Protein 2P45 (pdb70)

Sequence (240 aa):
KETAAAKFERQHMDSSTSAASSSNYCNQMMKSRNLTKDRCKPVNTFVHESLADVQAVCSQKNVACKNGQTNCYQSYSTMSITDCRETGSSKYPNCAYKTTQANKHIIVACEGNPYVPVHFDASVQVQVESGGGGGLVQAGGSLRLSCAASGYAYTYIYGWFRQAPGKEREGVAADSGGGGTLYADSVKGRTISRDKGKNTVYLQDSLKPEDTATYYCAAGGYELRDRTYGQWGQGTQVTVSS

Foldseek 3Di:
DDDLQRLCCLQAEDQPDQADDDQCSCLVSCVVSPVQVVHNPFKGKHFHHDQVLQFCQQVAAWQAFPVRHTQKGKHPFWTWMWMWGFDPVAGPPSTHTGIDIDTWIWMFGWDDVVTGGRGTGDTD/DKDDKDWADEEEFFDKTKMKDFIDPDPAEFQKAKWWAAPPGDIFGAWMGLVFDPIDGDPVCPPVDKGDDHPGRMIMDIGGDDQVPFTWMKDFTRADTGPVVRTDDIDPTDTHGYDD

CATH classification: 3.10.130.10

Structure (mmCIF, N/CA/C/O backbone):
data_2P45
#
_entry.id   2P45
#
_cell.length_a   73.447
_cell.length_b   73.070
_cell.length_c   42.539
_cell.angle_alpha   90.00
_cell.angle_beta   90.00
_cell.angle_gamma   90.00
#
_symmetry.space_group_name_H-M   'P 21 21 21'
#
loop_
_entity.id
_entity.type
_entity.pdbx_description
1 polymer 'Ribonuclease pancreatic'
2 polymer 'ANTIBODY CAB-RN05'
3 non-polymer 'SULFATE ION'
4 water water
#
loop_
_atom_site.group_PDB
_atom_site.id
_atom_site.type_symbol
_atom_site.label_atom_id
_atom_site.label_alt_id
_atom_site.label_comp_id
_atom_site.label_asym_id
_atom_site.label_entity_id
_atom_site.label_seq_id
_atom_site.pdbx_PDB_ins_code
_atom_site.Cartn_x
_atom_site.Cartn_y
_atom_site.Cartn_z
_atom_site.occupancy
_atom_site.B_iso_or_equiv
_atom_site.auth_seq_id
_atom_site.auth_comp_id
_atom_site.auth_asym_id
_atom_site.auth_atom_id
_atom_site.pdbx_PDB_model_num
ATOM 1 N N . LYS A 1 1 ? 39.301 -19.410 16.490 1.00 26.67 1 LYS A N 1
ATOM 2 C CA . LYS A 1 1 ? 37.888 -19.039 16.684 1.00 23.52 1 LYS A CA 1
ATOM 3 C C . LYS A 1 1 ? 37.542 -17.973 15.643 1.00 19.89 1 LYS A C 1
ATOM 4 O O . LYS A 1 1 ? 38.420 -17.287 15.142 1.00 19.82 1 LYS A O 1
ATOM 10 N N . GLU A 1 2 ? 36.275 -17.797 15.305 1.00 18.04 2 GLU A N 1
ATOM 11 C CA . GLU A 1 2 ? 35.780 -16.722 14.482 1.00 15.21 2 GLU A CA 1
ATOM 12 C C . GLU A 1 2 ? 36.323 -15.374 14.907 1.00 13.42 2 GLU A C 1
ATOM 13 O O . GLU A 1 2 ? 36.366 -15.066 16.092 1.00 15.51 2 GLU A O 1
ATOM 19 N N . THR A 1 3 ? 36.700 -14.515 13.975 1.00 14.51 3 THR A N 1
ATOM 20 C CA . THR A 1 3 ? 37.090 -13.153 14.362 1.00 13.19 3 THR A CA 1
ATOM 21 C C . THR A 1 3 ? 35.890 -12.349 14.843 1.00 11.54 3 THR A C 1
ATOM 22 O O . THR A 1 3 ? 34.732 -12.653 14.504 1.00 12.35 3 THR A O 1
ATOM 26 N N . ALA A 1 4 ? 36.117 -11.286 15.617 1.00 12.37 4 ALA A N 1
ATOM 27 C CA . ALA A 1 4 ? 35.018 -10.448 16.103 1.00 11.41 4 ALA A CA 1
ATOM 28 C C . ALA A 1 4 ? 34.266 -9.831 14.907 1.00 11.28 4 ALA A C 1
ATOM 29 O O . ALA A 1 4 ? 33.037 -9.758 14.905 1.00 10.74 4 ALA A O 1
ATOM 31 N N . ALA A 1 5 ? 34.985 -9.407 13.873 1.00 11.40 5 ALA A N 1
ATOM 32 C CA . ALA A 1 5 ? 34.345 -8.818 12.706 1.00 10.75 5 ALA A CA 1
ATOM 33 C C . ALA A 1 5 ? 33.463 -9.824 12.012 1.00 9.90 5 ALA A C 1
ATOM 34 O O . ALA A 1 5 ? 32.335 -9.496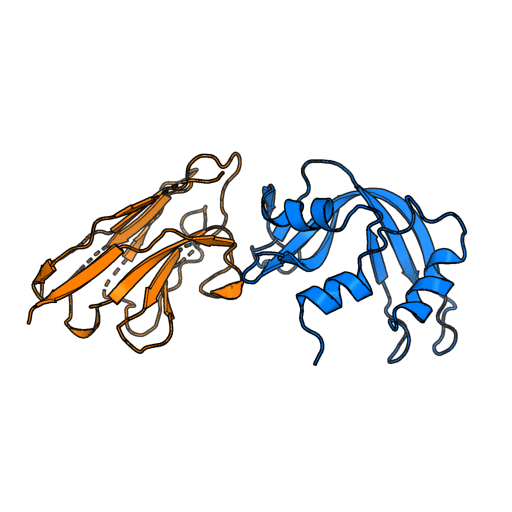 11.600 1.00 10.10 5 ALA A O 1
ATOM 36 N N . ALA A 1 6 ? 33.920 -11.072 11.858 1.00 10.81 6 ALA A N 1
ATOM 37 C CA . ALA A 1 6 ? 33.144 -12.114 11.177 1.00 9.89 6 ALA A CA 1
ATOM 38 C C . ALA A 1 6 ? 31.951 -12.524 12.009 1.00 10.52 6 ALA A C 1
ATOM 39 O O . ALA A 1 6 ? 30.871 -12.780 11.471 1.00 10.32 6 ALA A O 1
ATOM 41 N N . LYS A 1 7 ? 32.078 -12.528 13.331 1.00 10.11 7 LYS A N 1
ATOM 42 C CA . LYS A 1 7 ? 30.976 -12.847 14.206 1.00 9.47 7 LYS A CA 1
ATOM 43 C C . LYS A 1 7 ? 29.896 -11.815 14.084 1.00 9.25 7 LYS A C 1
ATOM 44 O O . LYS A 1 7 ? 28.713 -12.136 14.042 1.00 9.33 7 LYS A O 1
ATOM 50 N N . PHE A 1 8 ? 30.270 -10.530 13.996 1.00 8.74 8 PHE A N 1
ATOM 51 C CA . PHE A 1 8 ? 29.273 -9.472 13.784 1.00 8.64 8 PHE A CA 1
ATOM 52 C C . PHE A 1 8 ? 28.541 -9.680 12.463 1.00 8.26 8 PHE A C 1
ATOM 53 O O . PHE A 1 8 ? 27.302 -9.544 12.402 1.00 8.36 8 PHE A O 1
ATOM 61 N N . GLU A 1 9 ? 29.245 -10.012 11.392 1.00 8.58 9 GLU A N 1
ATOM 62 C CA . GLU A 1 9 ? 28.576 -10.250 10.121 1.00 9.59 9 GLU A CA 1
ATOM 63 C C . GLU A 1 9 ? 27.597 -11.415 10.229 1.00 8.57 9 GLU A C 1
ATOM 64 O O . GLU A 1 9 ? 26.482 -11.342 9.706 1.00 9.39 9 GLU A O 1
ATOM 70 N N . ARG A 1 10 ? 28.000 -12.510 10.880 1.00 8.71 10 ARG A N 1
ATOM 71 C CA . ARG A 1 10 ? 27.124 -13.663 11.015 1.00 9.28 10 ARG A CA 1
ATOM 72 C C . ARG A 1 10 ? 25.895 -13.328 11.843 1.00 8.79 10 ARG A C 1
ATOM 73 O O . ARG A 1 10 ? 24.776 -13.762 11.535 1.00 9.47 10 ARG A O 1
ATOM 81 N N . GLN A 1 11 ? 26.081 -12.623 12.967 1.00 8.61 11 GLN A N 1
ATOM 82 C CA . GLN A 1 11 ? 24.990 -12.404 13.892 1.00 8.53 11 GLN A CA 1
ATOM 83 C C . GLN A 1 11 ? 24.105 -11.239 13.489 1.00 9.19 11 GLN A C 1
ATOM 84 O O . GLN A 1 11 ? 22.950 -11.216 13.900 1.00 10.38 11 GLN A O 1
ATOM 90 N N . HIS A 1 12 ? 24.589 -10.291 12.685 1.00 8.09 12 HIS A N 1
ATOM 91 C CA . HIS A 1 12 ? 23.876 -9.020 12.539 1.00 8.61 12 HIS A CA 1
ATOM 92 C C . HIS A 1 12 ? 23.718 -8.508 11.156 1.00 9.09 12 HIS A C 1
ATOM 93 O O . HIS A 1 12 ? 23.029 -7.488 11.019 1.00 11.02 12 HIS A O 1
ATOM 100 N N . MET A 1 13 ? 24.315 -9.097 10.122 1.00 8.60 13 MET A N 1
ATOM 101 C CA . MET A 1 13 ? 24.179 -8.583 8.764 1.00 9.52 13 MET A CA 1
ATOM 102 C C . MET A 1 13 ? 23.263 -9.475 7.950 1.00 9.13 13 MET A C 1
ATOM 103 O O . MET A 1 13 ? 23.435 -10.708 7.929 1.00 10.65 13 MET A O 1
ATOM 108 N N . ASP A 1 14 ? 22.335 -8.873 7.222 1.00 9.47 14 ASP A N 1
ATOM 109 C CA . ASP A 1 14 ? 21.597 -9.589 6.189 1.00 10.21 14 ASP A CA 1
ATOM 110 C C . ASP A 1 14 ? 21.447 -8.711 4.994 1.00 10.78 14 ASP A C 1
ATOM 111 O O . ASP A 1 14 ? 20.377 -8.138 4.716 1.00 11.98 14 ASP A O 1
ATOM 116 N N . SER A 1 15 ? 22.507 -8.577 4.210 1.00 11.57 15 SER A N 1
ATOM 117 C CA . SER A 1 15 ? 22.528 -7.628 3.102 1.00 13.74 15 SER A CA 1
ATOM 118 C C . SER A 1 15 ? 21.761 -8.180 1.910 1.00 15.63 15 SER A C 1
ATOM 119 O O . SER A 1 15 ? 21.517 -7.446 0.929 1.00 19.94 15 SER A O 1
ATOM 122 N N . SER A 1 16 ? 21.355 -9.453 1.933 1.00 17.47 16 SER A N 1
ATOM 123 C CA . SER A 1 16 ? 20.688 -10.102 0.801 1.00 20.29 16 SER A CA 1
ATOM 124 C C . SER A 1 16 ? 19.287 -9.643 0.597 1.00 16.14 16 SER A C 1
ATOM 125 O O . SER A 1 16 ? 18.695 -9.864 -0.495 1.00 18.47 16 SER A O 1
ATOM 128 N N . THR A 1 17 ? 18.640 -9.075 1.579 1.00 14.30 17 THR A N 1
ATOM 129 C CA . THR A 1 17 ? 17.239 -8.697 1.534 1.00 15.23 17 THR A CA 1
ATOM 130 C C . THR A 1 17 ? 17.145 -7.292 2.021 1.00 12.29 17 THR A C 1
ATOM 131 O O . THR A 1 17 ? 17.956 -6.874 2.838 1.00 14.53 17 THR A O 1
ATOM 135 N N . SER A 1 18 ? 16.167 -6.510 1.567 1.00 13.02 18 SER A N 1
ATOM 136 C CA . SER A 1 18 ? 16.015 -5.133 1.971 1.00 11.94 18 SER A CA 1
ATOM 137 C C . SER A 1 18 ? 15.217 -4.983 3.253 1.00 11.79 18 SER A C 1
ATOM 138 O O . SER A 1 18 ? 15.214 -3.900 3.857 1.00 11.69 18 SER A O 1
ATOM 141 N N . ALA A 1 19 ? 14.539 -6.038 3.706 1.00 11.04 19 ALA A N 1
ATOM 142 C CA . ALA A 1 19 ? 13.642 -6.055 4.853 1.00 11.28 19 ALA A CA 1
ATOM 143 C C . ALA A 1 19 ? 13.244 -7.488 5.112 1.00 11.97 19 ALA A C 1
ATOM 144 O O . ALA A 1 19 ? 13.417 -8.362 4.234 1.00 13.61 19 ALA A O 1
ATOM 146 N N . ALA A 1 20 ? 12.718 -7.791 6.287 1.00 11.58 20 ALA A N 1
ATOM 147 C CA . ALA A 1 20 ? 12.138 -9.091 6.612 1.00 11.75 20 ALA A CA 1
ATOM 148 C C . ALA A 1 20 ? 10.750 -9.119 6.052 1.00 12.46 20 ALA A C 1
ATOM 149 O O . ALA A 1 20 ? 9.928 -8.298 6.401 1.00 15.73 20 ALA A O 1
ATOM 151 N N . SER A 1 21 ? 10.422 -10.059 5.186 1.00 13.14 21 SER A N 1
ATOM 152 C CA . SER A 1 21 ? 9.126 -10.124 4.516 1.00 13.84 21 SER A CA 1
ATOM 153 C C . SER A 1 21 ? 8.177 -11.146 5.052 1.00 14.37 21 SER A C 1
ATOM 154 O O . SER A 1 21 ? 7.077 -11.291 4.537 1.00 20.53 21 SER A O 1
ATOM 157 N N . SER A 1 22 ? 8.523 -11.871 6.089 1.00 15.92 22 SER A N 1
ATOM 158 C CA . SER A 1 22 ? 7.637 -12.829 6.650 1.00 17.60 22 SER A CA 1
ATOM 159 C C . SER A 1 22 ? 7.736 -12.800 8.154 1.00 15.94 22 SER A C 1
ATOM 160 O O . SER A 1 22 ? 8.821 -12.532 8.728 1.00 15.89 22 SER A O 1
ATOM 164 N N . SER A 1 23 ? 6.654 -13.150 8.850 1.00 18.06 23 SER A N 1
ATOM 165 C CA . SER A 1 23 ? 6.676 -13.194 10.291 1.00 18.03 23 SER A CA 1
ATOM 166 C C . SER A 1 23 ? 7.546 -14.311 10.826 1.00 17.28 23 SER A C 1
ATOM 167 O O . SER A 1 23 ? 7.884 -14.282 12.019 1.00 19.05 23 SER A O 1
ATOM 170 N N . ASN A 1 24 ? 7.944 -15.285 9.994 1.00 16.39 24 ASN A N 1
ATOM 171 C CA . ASN A 1 24 ? 8.864 -16.348 10.365 1.00 16.46 24 ASN A CA 1
ATOM 172 C C . ASN A 1 24 ? 10.322 -16.035 10.107 1.00 14.86 24 ASN A C 1
ATOM 173 O O . ASN A 1 24 ? 11.170 -16.910 10.307 1.00 15.74 24 ASN A O 1
ATOM 178 N N . TYR A 1 25 ? 10.650 -14.823 9.623 1.00 13.65 25 TYR A N 1
ATOM 179 C CA . TYR A 1 25 ? 12.016 -14.472 9.277 1.00 13.36 25 TYR A CA 1
ATOM 180 C C . TYR A 1 25 ? 12.933 -14.723 10.476 1.00 11.39 25 TYR A C 1
ATOM 181 O O . TYR A 1 25 ? 13.993 -15.337 10.326 1.00 13.00 25 TYR A O 1
ATOM 190 N N . CYS A 1 26 ? 12.577 -14.233 11.664 1.00 12.41 26 CYS A N 1
ATOM 191 C CA . CYS A 1 26 ? 13.451 -14.409 12.814 1.00 12.20 26 CYS A CA 1
ATOM 192 C C . CYS A 1 26 ? 13.567 -15.884 13.202 1.00 12.46 26 CYS A C 1
ATOM 193 O O . CYS A 1 26 ? 14.663 -16.343 13.510 1.00 12.92 26 CYS A O 1
ATOM 196 N N . ASN A 1 27 ? 12.482 -16.649 13.194 1.00 14.19 27 ASN A N 1
ATOM 197 C CA . ASN A 1 27 ? 12.609 -18.061 13.476 1.00 14.45 27 ASN A CA 1
ATOM 198 C C . ASN A 1 27 ? 13.617 -18.732 12.571 1.00 13.76 27 ASN A C 1
ATOM 199 O O . ASN A 1 27 ? 14.446 -19.545 13.016 1.00 17.15 27 ASN A O 1
ATOM 204 N N . GLN A 1 28 ? 13.584 -18.409 11.272 1.00 13.36 28 GLN A N 1
ATOM 205 C CA . GLN A 1 28 ? 14.465 -18.993 10.285 1.00 14.49 28 GLN A CA 1
ATOM 206 C C . GLN A 1 28 ? 15.876 -18.500 10.468 1.00 13.18 28 GLN A C 1
ATOM 207 O O . GLN A 1 28 ? 16.805 -19.296 10.485 1.00 14.31 28 GLN A O 1
ATOM 213 N N . MET A 1 29 ? 16.081 -17.180 10.586 1.00 12.17 29 MET A N 1
ATOM 214 C CA . MET A 1 29 ? 17.417 -16.618 10.597 1.00 12.14 29 MET A CA 1
ATOM 215 C C . MET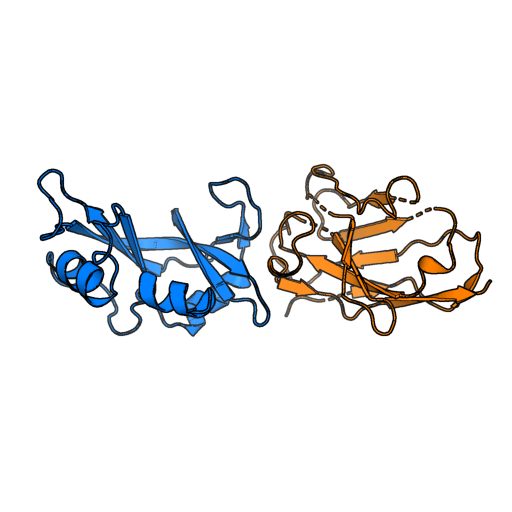 A 1 29 ? 18.123 -16.824 11.910 1.00 11.33 29 MET A C 1
ATOM 216 O O . MET A 1 29 ? 19.346 -16.999 11.934 1.00 11.72 29 MET A O 1
ATOM 221 N N . MET A 1 30 ? 17.403 -16.761 13.049 1.00 11.28 30 MET A N 1
ATOM 222 C CA . MET A 1 30 ? 18.049 -17.022 14.318 1.00 11.76 30 MET A CA 1
ATOM 223 C C . MET A 1 30 ? 18.633 -18.436 14.301 1.00 12.00 30 MET A C 1
ATOM 224 O O . MET A 1 30 ? 19.739 -18.695 14.816 1.00 12.97 30 MET A O 1
ATOM 229 N N . LYS A 1 31 ? 17.905 -19.391 13.715 1.00 12.36 31 LYS A N 1
ATOM 230 C CA . LYS A 1 31 ? 18.380 -20.737 13.588 1.00 14.04 31 LYS A CA 1
ATOM 231 C C . LYS A 1 31 ? 19.487 -20.817 12.548 1.00 11.95 31 LYS A C 1
ATOM 232 O O . LYS A 1 31 ? 20.568 -21.392 12.826 1.00 14.44 31 LYS A O 1
ATOM 238 N N . SER A 1 32 ? 19.304 -20.243 11.357 1.00 13.78 32 SER A N 1
ATOM 239 C CA . SER A 1 32 ? 20.260 -20.476 10.296 1.00 13.23 32 SER A CA 1
ATOM 240 C C . SER A 1 32 ? 21.588 -19.797 10.521 1.00 12.25 32 SER A C 1
ATOM 241 O O . SER A 1 32 ? 22.607 -20.216 9.972 1.00 13.79 32 SER A O 1
ATOM 244 N N . ARG A 1 33 ? 21.627 -18.722 11.305 1.00 11.79 33 ARG A N 1
ATOM 245 C CA . ARG A 1 33 ? 22.868 -18.025 11.621 1.00 11.00 33 ARG A CA 1
ATOM 246 C C . ARG A 1 33 ? 23.505 -18.577 12.873 1.00 11.68 33 ARG A C 1
ATOM 247 O O . ARG A 1 33 ? 24.474 -17.996 13.392 1.00 12.72 33 ARG A O 1
ATOM 255 N N . ASN A 1 34 ? 22.991 -19.702 13.391 1.00 13.08 34 ASN A N 1
ATOM 256 C CA . ASN A 1 34 ? 23.575 -20.446 14.515 1.00 14.93 34 ASN A CA 1
ATOM 257 C C . ASN A 1 34 ? 23.429 -19.716 15.822 1.00 15.92 34 ASN A C 1
ATOM 258 O O . ASN A 1 34 ? 24.230 -19.873 16.764 1.00 17.97 34 ASN A O 1
ATOM 263 N N . LEU A 1 35 ? 22.370 -18.940 15.970 1.00 17.11 35 LEU A N 1
ATOM 264 C CA . LEU A 1 35 ? 22.102 -18.212 17.218 1.00 16.50 35 LEU A CA 1
ATOM 265 C C . LEU A 1 35 ? 21.212 -18.978 18.166 1.00 17.19 35 LEU A C 1
ATOM 266 O O . LEU A 1 35 ? 20.884 -18.481 19.224 1.00 20.24 35 LEU A O 1
ATOM 271 N N . THR A 1 36 ? 20.789 -20.181 17.843 1.00 17.90 36 THR A N 1
ATOM 272 C CA . THR A 1 36 ? 19.942 -20.934 18.744 1.00 19.73 36 THR A CA 1
ATOM 273 C C . THR A 1 36 ? 20.567 -22.313 19.054 1.00 20.54 36 THR A C 1
ATOM 274 O O . THR A 1 36 ? 19.891 -23.185 19.587 1.00 23.08 36 THR A O 1
ATOM 278 N N . LYS A 1 37 ? 21.853 -22.544 18.757 1.00 22.87 37 LYS A N 1
ATOM 279 C CA . LYS A 1 37 ? 22.498 -23.865 18.981 1.00 24.78 37 LYS A CA 1
ATOM 280 C C . LYS A 1 37 ? 22.804 -24.079 20.437 1.00 25.43 37 LYS A C 1
ATOM 281 O O . LYS A 1 37 ? 22.630 -25.198 20.957 1.00 29.28 37 LYS A O 1
ATOM 287 N N . ASP A 1 38 ? 23.266 -23.065 21.168 1.00 23.70 38 ASP A N 1
ATOM 288 C CA . ASP A 1 38 ? 23.674 -23.255 22.560 1.00 23.02 38 ASP A CA 1
ATOM 289 C C . ASP A 1 38 ? 22.560 -22.946 23.539 1.00 22.01 38 ASP A C 1
ATOM 290 O O . ASP A 1 38 ? 22.536 -23.485 24.659 1.00 22.62 38 ASP A O 1
ATOM 295 N N . ARG A 1 39 ? 21.616 -22.090 23.167 1.00 20.74 39 ARG A N 1
ATOM 296 C CA . ARG A 1 39 ? 20.469 -21.697 23.981 1.00 20.86 39 ARG A CA 1
ATOM 297 C C . ARG A 1 39 ? 19.651 -20.806 23.098 1.00 20.21 39 ARG A C 1
ATOM 298 O O . ARG A 1 39 ? 20.123 -20.410 22.033 1.00 17.84 39 ARG A O 1
ATOM 306 N N . CYS A 1 40 ? 18.437 -20.460 23.421 1.00 18.17 40 CYS A N 1
ATOM 307 C CA . CYS A 1 40 ? 17.713 -19.462 22.656 1.00 17.71 40 CYS A CA 1
ATOM 308 C C . CYS A 1 40 ? 18.281 -18.083 22.984 1.00 18.96 40 CYS A C 1
ATOM 309 O O . CYS A 1 40 ? 18.086 -17.556 24.083 1.00 21.19 40 CYS A O 1
ATOM 312 N N . LYS A 1 41 ? 18.999 -17.439 22.048 1.00 17.07 41 LYS A N 1
ATOM 313 C CA . LYS A 1 41 ? 19.446 -16.036 22.227 1.00 17.43 41 LYS A CA 1
ATOM 314 C C . LYS A 1 41 ? 18.186 -15.191 22.374 1.00 19.02 41 LYS A C 1
ATOM 315 O O . LYS A 1 41 ? 17.350 -15.230 21.485 1.00 15.23 41 LYS A O 1
ATOM 321 N N . PRO A 1 42 ? 18.006 -14.400 23.419 1.00 16.30 42 PRO A N 1
ATOM 322 C CA . PRO A 1 42 ? 16.719 -13.749 23.645 1.00 16.11 42 PRO A CA 1
ATOM 323 C C . PRO A 1 42 ? 16.390 -12.629 22.677 1.00 14.39 42 PRO A C 1
ATOM 324 O O . PRO A 1 42 ? 15.211 -12.469 22.320 1.00 17.17 42 PRO A O 1
ATOM 328 N N . VAL A 1 43 ? 17.372 -11.836 22.236 1.00 14.13 43 VAL A N 1
ATOM 329 C CA . VAL A 1 43 ? 17.125 -10.691 21.387 1.00 14.11 43 VAL A CA 1
ATOM 330 C C . VAL A 1 43 ? 18.268 -10.607 20.405 1.00 12.53 43 VAL A C 1
ATOM 331 O O . VAL A 1 43 ? 19.427 -10.885 20.748 1.00 18.52 43 VAL A O 1
ATOM 335 N N . ASN A 1 44 ? 17.987 -10.186 19.159 1.00 10.72 44 ASN A N 1
ATOM 336 C CA . ASN A 1 44 ? 19.032 -10.014 18.170 1.00 11.63 44 ASN A CA 1
ATOM 337 C C . ASN A 1 44 ? 18.511 -9.138 17.077 1.00 12.11 44 ASN A C 1
ATOM 338 O O . ASN A 1 44 ? 17.359 -9.263 16.708 1.00 13.55 44 ASN A O 1
ATOM 343 N N . THR A 1 45 ? 19.341 -8.311 16.496 1.00 9.56 45 THR A N 1
ATOM 344 C CA . THR A 1 45 ? 18.962 -7.455 15.369 1.00 9.05 45 THR A CA 1
ATOM 345 C C . THR A 1 45 ? 19.770 -7.790 14.148 1.00 8.97 45 THR A C 1
ATOM 346 O O . THR A 1 45 ? 20.996 -7.962 14.201 1.00 9.77 45 THR A O 1
ATOM 350 N N . PHE A 1 46 ? 19.097 -7.863 12.986 1.00 8.86 46 PHE A N 1
ATOM 351 C CA . PHE A 1 46 ? 19.739 -7.982 11.674 1.00 9.55 46 PHE A CA 1
ATOM 352 C C . PHE A 1 46 ? 19.595 -6.691 10.923 1.00 9.15 46 PHE A C 1
ATOM 353 O O . PHE A 1 46 ? 18.525 -6.074 10.936 1.00 10.42 46 PHE A O 1
ATOM 361 N N . VAL A 1 47 ? 20.637 -6.285 10.237 1.00 8.80 47 VAL A N 1
ATOM 362 C CA . VAL A 1 47 ? 20.666 -5.062 9.444 1.00 8.59 47 VAL A CA 1
ATOM 363 C C . VAL A 1 47 ? 20.631 -5.397 7.986 1.00 8.89 47 VAL A C 1
ATOM 364 O O . VAL A 1 47 ? 21.476 -6.155 7.457 1.00 9.65 47 VAL A O 1
ATOM 368 N N . HIS A 1 48 ? 19.642 -4.819 7.284 1.00 9.51 48 HIS A N 1
ATOM 369 C CA . HIS A 1 48 ? 19.410 -5.049 5.843 1.00 10.63 48 HIS A CA 1
ATOM 370 C C . HIS A 1 48 ? 19.996 -3.883 5.086 1.00 11.32 48 HIS A C 1
ATOM 371 O O . HIS A 1 48 ? 19.264 -3.020 4.504 1.00 12.44 48 HIS A O 1
ATOM 378 N N . GLU A 1 49 ? 21.306 -3.756 5.108 1.00 11.03 49 GLU A N 1
ATOM 379 C CA . GLU A 1 49 ? 22.032 -2.751 4.327 1.00 11.70 49 GLU A CA 1
ATOM 380 C C . GLU A 1 49 ? 23.278 -3.405 3.815 1.00 11.07 49 GLU A C 1
ATOM 381 O O . GLU A 1 49 ? 23.646 -4.504 4.273 1.00 12.00 49 GLU A O 1
ATOM 387 N N . SER A 1 50 ? 23.954 -2.780 2.862 1.00 12.81 50 SER A N 1
ATOM 388 C CA . SER A 1 50 ? 25.201 -3.334 2.384 1.00 12.15 50 SER A CA 1
ATOM 389 C C . SER A 1 50 ? 26.235 -3.376 3.498 1.00 11.67 50 SER A C 1
ATOM 390 O O . SER A 1 50 ? 26.233 -2.534 4.442 1.00 11.46 50 SER A O 1
ATOM 393 N N . LEU A 1 51 ? 27.174 -4.289 3.406 1.00 11.45 51 LEU A N 1
ATOM 394 C CA . LEU A 1 51 ? 28.260 -4.352 4.360 1.00 12.19 51 LEU A CA 1
ATOM 395 C C . LEU A 1 51 ? 29.032 -3.044 4.379 1.00 11.85 51 LEU A C 1
ATOM 396 O O . LEU A 1 51 ? 29.375 -2.521 5.463 1.00 12.06 51 LEU A O 1
ATOM 401 N N . ALA A 1 52 ? 29.328 -2.478 3.221 1.00 12.71 52 ALA A N 1
ATOM 402 C CA . ALA A 1 52 ? 30.013 -1.192 3.158 1.00 12.75 52 ALA A CA 1
ATOM 403 C C . ALA A 1 52 ? 29.273 -0.115 3.908 1.00 12.41 52 ALA A C 1
ATOM 404 O O . ALA A 1 52 ? 29.892 0.692 4.622 1.00 12.78 52 ALA A O 1
ATOM 406 N N . ASP A 1 53 ? 27.944 -0.022 3.774 1.00 12.27 53 ASP A N 1
ATOM 407 C CA . ASP A 1 53 ? 27.187 1.015 4.440 1.00 11.95 53 ASP A CA 1
ATOM 408 C C . ASP A 1 53 ? 27.249 0.809 5.952 1.00 10.56 53 ASP A C 1
ATOM 409 O O . ASP A 1 53 ? 27.310 1.789 6.708 1.00 11.43 53 ASP A O 1
ATOM 414 N N . VAL A 1 54 ? 27.199 -0.411 6.446 1.00 10.15 54 VAL A N 1
ATOM 415 C CA . VAL A 1 54 ? 27.257 -0.634 7.893 1.00 9.93 54 VAL A CA 1
ATOM 416 C C . VAL A 1 54 ? 28.664 -0.376 8.410 1.00 9.42 54 VAL A C 1
ATOM 417 O O . VAL A 1 54 ? 28.840 0.261 9.459 1.00 10.10 54 VAL A O 1
ATOM 421 N N . GLN A 1 55 ? 29.699 -0.811 7.674 1.00 10.17 55 GLN A N 1
ATOM 422 C CA . GLN A 1 55 ? 31.057 -0.542 8.090 1.00 11.14 55 GLN A CA 1
ATOM 423 C C . GLN A 1 55 ? 31.315 0.939 8.156 1.00 10.62 55 GLN A C 1
ATOM 424 O O . GLN A 1 55 ? 32.079 1.407 9.036 1.00 12.32 55 GLN A O 1
ATOM 430 N N . ALA A 1 56 ? 30.691 1.742 7.288 1.00 11.15 56 ALA A N 1
ATOM 431 C CA . ALA A 1 56 ? 30.868 3.197 7.261 1.00 11.58 56 ALA A CA 1
ATOM 432 C C . ALA A 1 56 ? 30.375 3.841 8.543 1.00 11.02 56 ALA A C 1
ATOM 433 O O . ALA A 1 56 ? 30.821 4.954 8.884 1.00 11.17 56 ALA A O 1
ATOM 435 N N . VAL A 1 57 ? 29.501 3.191 9.299 1.00 9.91 57 VAL A N 1
ATOM 436 C CA . VAL A 1 57 ? 29.011 3.757 10.535 1.00 9.45 57 VAL A CA 1
ATOM 437 C C . VAL A 1 57 ? 30.162 4.012 11.502 1.00 9.33 57 VAL A C 1
ATOM 438 O O . VAL A 1 57 ? 30.094 4.955 12.308 1.00 9.53 57 VAL A O 1
ATOM 442 N N . CYS A 1 58 ? 31.246 3.222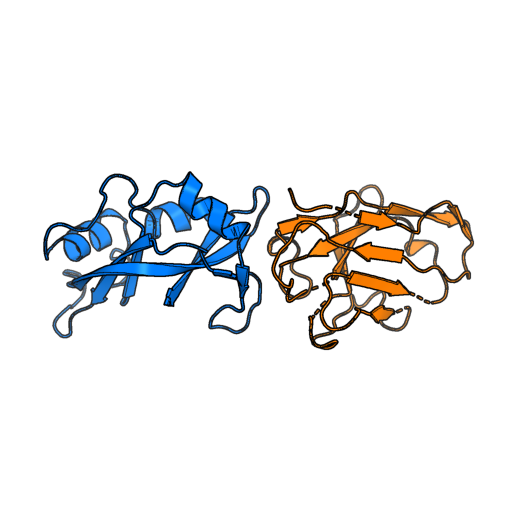 11.447 1.00 9.62 58 CYS A N 1
ATOM 443 C CA . CYS A 1 58 ? 32.383 3.386 12.344 1.00 10.31 58 CYS A CA 1
ATOM 444 C C . CYS A 1 58 ? 33.111 4.697 12.125 1.00 11.19 58 CYS A C 1
ATOM 445 O O . CYS A 1 58 ? 33.962 5.034 12.938 1.00 11.74 58 CYS A O 1
ATOM 448 N N . SER A 1 59 ? 32.780 5.459 11.065 1.00 11.40 59 SER A N 1
ATOM 449 C CA . SER A 1 59 ? 33.291 6.771 10.760 1.00 12.90 59 SER A CA 1
ATOM 450 C C . SER A 1 59 ? 32.245 7.864 10.985 1.00 12.94 59 SER A C 1
ATOM 451 O O . SER A 1 59 ? 32.450 9.048 10.643 1.00 14.71 59 SER A O 1
ATOM 455 N N . GLN A 1 60 ? 31.112 7.551 11.577 1.00 11.01 60 GLN A N 1
ATOM 456 C CA . GLN A 1 60 ? 30.021 8.470 11.811 1.00 11.15 60 GLN A CA 1
ATOM 457 C C . GLN A 1 60 ? 30.030 8.958 13.254 1.00 10.25 60 GLN A C 1
ATOM 458 O O . GLN A 1 60 ? 31.115 9.185 13.786 1.00 11.20 60 GLN A O 1
ATOM 464 N N . LYS A 1 61 ? 28.919 9.196 13.923 1.00 11.32 61 LYS A N 1
ATOM 465 C CA . LYS A 1 61 ? 28.934 9.938 15.178 1.00 9.97 61 LYS A CA 1
ATOM 466 C C . LYS A 1 61 ? 29.340 9.064 16.332 1.00 9.28 61 LYS A C 1
ATOM 467 O O . LYS A 1 61 ? 28.668 8.075 16.634 1.00 9.25 61 LYS A O 1
ATOM 473 N N . ASN A 1 62 ? 30.379 9.431 17.067 1.00 8.86 62 ASN A N 1
ATOM 474 C CA . ASN A 1 62 ? 30.818 8.682 18.249 1.00 8.87 62 ASN A CA 1
ATOM 475 C C . ASN A 1 62 ? 29.863 8.900 19.387 1.00 8.66 62 ASN A C 1
ATOM 476 O O . ASN A 1 62 ? 29.526 10.052 19.730 1.00 10.27 62 ASN A O 1
ATOM 481 N N . VAL A 1 63 ? 29.358 7.819 19.984 1.00 8.26 63 VAL A N 1
ATOM 482 C CA . VAL A 1 63 ? 28.456 7.834 21.117 1.00 8.90 63 VAL A CA 1
ATOM 483 C C . VAL A 1 63 ? 28.887 6.792 22.114 1.00 8.81 63 VAL A C 1
ATOM 484 O O . VAL A 1 63 ? 29.670 5.881 21.797 1.00 8.99 63 VAL A O 1
ATOM 488 N N . ALA A 1 64 ? 28.390 6.869 23.338 1.00 9.22 64 ALA A N 1
ATOM 489 C CA . ALA A 1 64 ? 28.614 5.818 24.292 1.00 9.67 64 ALA A CA 1
ATOM 490 C C . ALA A 1 64 ? 27.803 4.593 23.966 1.00 9.01 64 ALA A C 1
ATOM 491 O O . ALA A 1 64 ? 26.688 4.656 23.424 1.00 10.25 64 ALA A O 1
ATOM 493 N N . CYS A 1 65 ? 28.364 3.434 24.306 1.00 9.90 6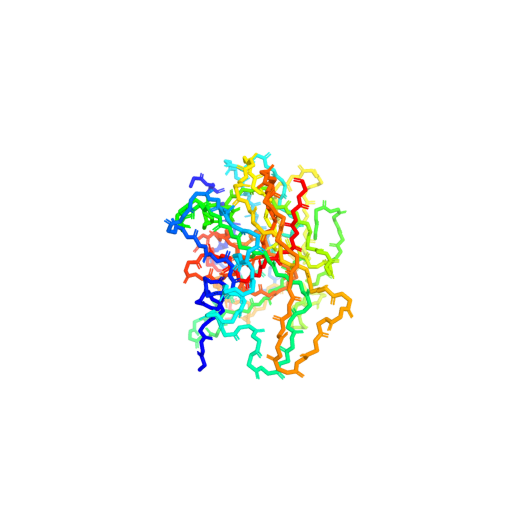5 CYS A N 1
ATOM 494 C CA . CYS A 1 65 ? 27.673 2.180 24.290 1.00 10.51 65 CYS A CA 1
ATOM 495 C C . CYS A 1 65 ? 26.808 2.045 25.533 1.00 9.62 65 CYS A C 1
ATOM 496 O O . CYS A 1 65 ? 27.048 2.723 26.561 1.00 10.58 65 CYS A O 1
ATOM 499 N N . LYS A 1 66 ? 25.822 1.172 25.513 1.00 9.98 66 LYS A N 1
ATOM 500 C CA . LYS A 1 66 ? 24.929 1.011 26.670 1.00 10.91 66 LYS A CA 1
ATOM 501 C C . LYS A 1 66 ? 25.666 0.590 27.887 1.00 10.01 66 LYS A C 1
ATOM 502 O O . LYS A 1 66 ? 25.232 0.935 29.031 1.00 10.99 66 LYS A O 1
ATOM 513 N N . ASN A 1 67 ? 26.774 -0.142 27.779 1.00 10.69 67 ASN A N 1
ATOM 514 C CA . ASN A 1 67 ? 27.547 -0.527 28.947 1.00 11.43 67 ASN A CA 1
ATOM 515 C C . ASN A 1 67 ? 28.491 0.550 29.425 1.00 11.05 67 ASN A C 1
ATOM 516 O O . ASN A 1 67 ? 29.284 0.311 30.355 1.00 13.89 67 ASN A O 1
ATOM 521 N N . GLY A 1 68 ? 28.467 1.741 28.834 1.00 11.18 68 GLY A N 1
ATOM 522 C CA . GLY A 1 68 ? 29.301 2.848 29.271 1.00 12.29 68 GLY A CA 1
ATOM 523 C C . GLY A 1 68 ? 30.646 2.906 28.573 1.00 11.16 68 GLY A C 1
ATOM 524 O O . GLY A 1 68 ? 31.385 3.897 28.764 1.00 13.23 68 GLY A O 1
ATOM 525 N N . GLN A 1 69 ? 31.033 1.926 27.786 1.00 10.94 69 GLN A N 1
ATOM 526 C CA . GLN A 1 69 ? 32.222 2.060 26.952 1.00 10.96 69 GLN A CA 1
ATOM 527 C C . GLN A 1 69 ? 31.952 3.072 25.879 1.00 9.77 69 GLN A C 1
ATOM 528 O O . GLN A 1 69 ? 30.795 3.409 25.644 1.00 14.08 69 GLN A O 1
ATOM 534 N N . THR A 1 70 ? 32.972 3.600 25.202 1.00 8.91 70 THR A N 1
ATOM 535 C CA . THR A 1 70 ? 32.825 4.831 24.412 1.00 9.19 70 THR A CA 1
ATOM 536 C C . THR A 1 70 ? 33.272 4.679 22.981 1.00 8.32 70 THR A C 1
ATOM 537 O O . THR A 1 70 ? 33.464 5.685 22.293 1.00 9.24 70 THR A O 1
ATOM 543 N N . ASN A 1 71 ? 33.381 3.446 22.464 1.00 8.60 71 ASN A N 1
ATOM 544 C CA . ASN A 1 71 ? 33.766 3.194 21.068 1.00 8.56 71 ASN A CA 1
ATOM 545 C C . ASN A 1 71 ? 32.568 2.798 20.236 1.00 8.01 71 ASN A C 1
ATOM 546 O O . ASN A 1 71 ? 32.672 1.936 19.317 1.00 8.87 71 ASN A O 1
ATOM 551 N N . CYS A 1 72 ? 31.399 3.393 20.505 1.00 8.57 72 CYS A N 1
ATOM 552 C CA . CYS A 1 72 ? 30.208 3.173 19.705 1.00 8.35 72 CYS A CA 1
ATOM 553 C C . CYS A 1 72 ? 29.981 4.304 18.734 1.00 7.79 72 CYS A C 1
ATOM 554 O O . CYS A 1 72 ? 30.472 5.440 18.922 1.00 7.92 72 CYS A O 1
ATOM 557 N N . TYR A 1 73 ? 29.244 4.007 17.681 1.00 7.78 73 TYR A N 1
ATOM 558 C CA . TYR A 1 73 ? 29.040 4.915 16.563 1.00 7.79 73 TYR A CA 1
ATOM 559 C C . TYR A 1 73 ? 27.622 4.817 16.117 1.00 8.22 73 TYR A C 1
ATOM 560 O O . TYR A 1 73 ? 27.099 3.674 15.945 1.00 8.59 73 TYR A O 1
ATOM 569 N N . GLN A 1 74 ? 26.952 5.944 15.922 1.00 8.42 74 GLN A N 1
ATOM 570 C CA . GLN A 1 74 ? 25.578 6.024 15.534 1.00 8.58 74 GLN A CA 1
ATOM 571 C C . GLN A 1 74 ? 25.471 6.408 14.080 1.00 9.71 74 GLN A C 1
ATOM 572 O O . GLN A 1 74 ? 26.109 7.388 13.615 1.00 10.77 74 GLN A O 1
ATOM 578 N N . SER A 1 75 ? 24.665 5.694 13.312 1.00 9.63 75 SER A N 1
ATOM 579 C CA . SER A 1 75 ? 24.504 5.979 11.904 1.00 10.71 75 SER A CA 1
ATOM 580 C C . SER A 1 75 ? 23.889 7.320 11.657 1.00 11.10 75 SER A C 1
ATOM 581 O O . SER A 1 75 ? 22.953 7.719 12.340 1.00 11.85 75 SER A O 1
ATOM 584 N N . TYR A 1 76 ? 24.379 8.066 10.657 1.00 11.81 76 TYR A N 1
ATOM 585 C CA . TYR A 1 76 ? 23.767 9.351 10.299 1.00 13.69 76 TYR A CA 1
ATOM 586 C C . TYR A 1 76 ? 22.397 9.131 9.747 0.80 13.07 76 TYR A C 1
ATOM 587 O O . TYR A 1 76 ? 21.491 9.929 10.048 1.00 18.07 76 TYR A O 1
ATOM 603 N N . SER A 1 77 ? 22.171 8.087 8.949 1.00 14.78 77 SER A N 1
ATOM 604 C CA . SER A 1 77 ? 20.908 7.819 8.308 1.00 13.75 77 SER A CA 1
ATOM 605 C C . SER A 1 77 ? 20.214 6.649 8.995 1.00 11.19 77 SER A C 1
ATOM 606 O O . SER A 1 77 ? 20.866 5.760 9.673 1.00 13.33 77 SER A O 1
ATOM 609 N N . THR A 1 78 ? 18.902 6.568 8.893 1.00 14.43 78 THR A N 1
ATOM 610 C CA . THR A 1 78 ? 18.201 5.378 9.319 1.00 12.55 78 THR A CA 1
ATOM 611 C C . THR A 1 78 ? 18.568 4.246 8.399 1.00 11.22 78 THR A C 1
ATOM 612 O O . THR A 1 78 ? 18.936 4.423 7.229 1.00 15.45 78 THR A O 1
ATOM 616 N N . MET A 1 79 ? 18.464 3.024 8.925 1.00 10.38 79 MET A N 1
ATOM 617 C CA . MET A 1 79 ? 18.745 1.806 8.228 1.00 10.77 79 MET A CA 1
ATOM 618 C C . MET A 1 79 ? 17.627 0.807 8.434 1.00 9.93 79 MET A C 1
ATOM 619 O O . MET A 1 79 ? 16.951 0.795 9.485 1.00 10.75 79 MET A O 1
ATOM 624 N N . SER A 1 80 ? 17.415 -0.054 7.467 1.00 10.15 80 SER A N 1
ATOM 625 C CA . SER A 1 80 ? 16.467 -1.132 7.578 1.00 9.98 80 SER A CA 1
ATOM 626 C C . SER A 1 80 ? 16.995 -2.175 8.551 1.00 9.23 80 SER A C 1
ATOM 627 O O . SER A 1 80 ? 18.074 -2.747 8.337 1.00 9.89 80 SER A O 1
ATOM 630 N N . ILE A 1 81 ? 16.209 -2.491 9.580 1.00 9.38 81 ILE A N 1
ATOM 631 C CA . ILE A 1 81 ? 16.597 -3.480 10.589 1.00 9.19 81 ILE A CA 1
ATOM 632 C C . ILE A 1 81 ? 15.446 -4.390 10.900 1.00 9.11 81 ILE A C 1
ATOM 633 O O . ILE A 1 81 ? 14.262 -4.028 10.744 1.00 10.64 81 ILE A O 1
ATOM 638 N N . THR A 1 82 ? 15.764 -5.590 11.357 1.00 9.27 82 THR A N 1
ATOM 639 C CA . THR A 1 82 ? 14.779 -6.495 11.887 1.00 9.75 82 THR A CA 1
ATOM 640 C C . THR A 1 82 ? 15.193 -6.847 13.278 1.00 9.76 82 THR A C 1
ATOM 641 O O . THR A 1 82 ? 16.286 -7.381 13.488 1.00 10.46 82 THR A O 1
ATOM 645 N N . ASP A 1 83 ? 14.333 -6.574 14.236 1.00 9.95 83 ASP A N 1
ATOM 646 C CA . ASP A 1 83 ? 14.520 -6.992 15.612 1.00 11.41 83 ASP A CA 1
ATOM 647 C C . ASP A 1 83 ? 13.851 -8.320 15.836 1.00 11.60 83 ASP A C 1
ATOM 648 O O . ASP A 1 83 ? 12.686 -8.529 15.460 1.00 13.34 83 ASP A O 1
ATOM 653 N N . CYS A 1 84 ? 14.549 -9.249 16.444 1.00 11.95 84 CYS A N 1
ATOM 654 C CA . CYS A 1 84 ? 14.051 -10.568 16.764 1.00 12.02 84 CYS A CA 1
ATOM 655 C C . CYS A 1 84 ? 13.969 -10.642 18.270 1.00 12.72 84 CYS A C 1
ATOM 656 O O . CYS A 1 84 ? 14.986 -10.417 18.996 1.00 15.66 84 CYS A O 1
ATOM 659 N N . ARG A 1 85 ? 12.791 -10.951 18.820 1.00 12.79 85 ARG A N 1
ATOM 660 C CA . ARG A 1 85 ? 12.594 -11.004 20.281 1.00 14.70 85 ARG A CA 1
ATOM 661 C C . ARG A 1 85 ? 11.934 -12.310 20.637 1.00 13.51 85 ARG A C 1
ATOM 662 O O . ARG A 1 85 ? 10.889 -12.656 20.077 1.00 14.43 85 ARG A O 1
ATOM 670 N N . GLU A 1 86 ? 12.544 -13.106 21.487 1.00 15.07 86 GLU A N 1
ATOM 671 C CA . GLU A 1 86 ? 12.036 -14.398 21.802 1.00 16.49 86 GLU A CA 1
ATOM 672 C C . GLU A 1 86 ? 10.650 -14.317 22.386 1.00 16.13 86 GLU A C 1
ATOM 673 O O . GLU A 1 86 ? 10.359 -13.406 23.185 1.00 19.21 86 GLU A O 1
ATOM 679 N N . THR A 1 87 ? 9.739 -15.210 21.987 1.00 17.89 87 THR A N 1
ATOM 680 C CA . THR A 1 87 ? 8.390 -15.184 22.504 1.00 17.64 87 THR A CA 1
ATOM 681 C C . THR A 1 87 ? 8.303 -15.783 23.892 1.00 17.99 87 THR A C 1
ATOM 682 O O . THR A 1 87 ? 9.212 -16.490 24.341 1.00 20.07 87 THR A O 1
ATOM 686 N N . GLY A 1 88 ? 7.206 -15.549 24.604 1.00 19.97 88 GLY A N 1
ATOM 687 C CA . GLY A 1 88 ? 6.981 -16.094 25.942 1.00 21.30 88 GLY A CA 1
ATOM 688 C C . GLY A 1 88 ? 6.913 -17.589 25.952 1.00 20.92 88 GLY A C 1
ATOM 689 O O . GLY A 1 88 ? 7.298 -18.217 26.958 1.00 23.86 88 GLY A O 1
ATOM 690 N N . SER A 1 89 ? 6.434 -18.243 24.896 1.00 20.07 89 SER A N 1
ATOM 691 C CA . SER A 1 89 ? 6.237 -19.682 24.927 1.00 21.19 89 SER A CA 1
ATOM 692 C C . SER A 1 89 ? 7.461 -20.355 24.331 1.00 20.55 89 SER A C 1
ATOM 693 O O . SER A 1 89 ? 7.516 -21.587 24.263 1.00 23.62 89 SER A O 1
ATOM 696 N N . SER A 1 90 ? 8.459 -19.611 23.820 1.00 20.35 90 SER A N 1
ATOM 697 C CA . SER A 1 90 ? 9.627 -20.204 23.257 1.00 19.19 90 SER A CA 1
ATOM 698 C C . SER A 1 90 ? 10.355 -21.086 24.246 1.00 19.86 90 SER A C 1
ATOM 699 O O . SER A 1 90 ? 10.642 -20.688 25.392 1.00 21.90 90 SER A O 1
ATOM 702 N N . LYS A 1 91 ? 10.730 -22.261 23.840 1.00 21.16 91 LYS A N 1
ATOM 703 C CA . LYS A 1 91 ? 11.459 -23.142 24.716 1.00 25.10 91 LYS A CA 1
ATOM 704 C C . LYS A 1 91 ? 12.482 -23.847 23.862 1.00 23.94 91 LYS A C 1
ATOM 705 O O . LYS A 1 91 ? 12.112 -24.520 22.884 1.00 24.74 91 LYS A O 1
ATOM 711 N N . TYR A 1 92 ? 13.783 -23.712 24.131 1.00 21.89 92 TYR A N 1
ATOM 712 C CA . TYR A 1 92 ? 14.816 -24.503 23.467 1.00 21.33 92 TYR A CA 1
ATOM 713 C C . TYR A 1 92 ? 14.399 -25.979 23.514 1.00 25.14 92 TYR A C 1
ATOM 714 O O . TYR A 1 92 ? 13.976 -26.458 24.584 1.00 27.28 92 TYR A O 1
ATOM 723 N N . PRO A 1 93 ? 14.481 -26.697 22.386 1.00 24.42 93 PRO A N 1
ATOM 724 C CA . PRO A 1 93 ? 15.291 -26.335 21.217 1.00 25.26 93 PRO A CA 1
ATOM 725 C C . PRO A 1 93 ? 14.470 -25.652 20.110 1.00 26.05 93 PRO A C 1
ATOM 726 O O . PRO A 1 93 ? 15.028 -25.305 19.051 1.00 27.19 93 PRO A O 1
ATOM 730 N N . ASN A 1 94 ? 13.163 -25.434 20.290 1.00 25.06 94 ASN A N 1
ATOM 731 C CA . ASN A 1 94 ? 12.318 -24.867 19.238 1.00 25.20 94 ASN A CA 1
ATOM 732 C C . ASN A 1 94 ? 12.193 -23.366 19.420 1.00 22.23 94 ASN A C 1
ATOM 733 O O . ASN A 1 94 ? 11.108 -22.854 19.668 1.00 24.17 94 ASN A O 1
ATOM 738 N N . CYS A 1 95 ? 13.294 -22.624 19.302 1.00 19.07 95 CYS A N 1
ATOM 739 C CA . CYS A 1 95 ? 13.340 -21.236 19.692 1.00 16.85 95 CYS A CA 1
ATOM 740 C C . CYS A 1 95 ? 12.435 -20.451 18.808 1.00 16.65 95 CYS A C 1
ATOM 741 O O . CYS A 1 95 ? 12.496 -20.560 17.560 1.00 19.30 95 CYS A O 1
ATOM 744 N N . ALA A 1 96 ? 11.560 -19.671 19.389 1.00 16.00 96 ALA A N 1
ATOM 745 C CA . ALA A 1 96 ? 10.530 -18.959 18.652 1.00 14.96 96 ALA A CA 1
ATOM 746 C C . ALA A 1 96 ? 10.627 -17.483 18.918 1.00 14.08 96 ALA A C 1
ATOM 747 O O . ALA A 1 96 ? 10.901 -17.044 20.041 1.00 15.75 96 ALA A O 1
ATOM 749 N N . TYR A 1 97 ? 10.376 -16.650 17.893 1.00 13.08 97 TYR A N 1
ATOM 750 C CA . TYR A 1 97 ? 10.666 -15.210 17.909 1.00 13.70 97 TYR A CA 1
ATOM 751 C C . TYR A 1 97 ? 9.577 -14.416 17.285 1.00 14.35 97 TYR A C 1
ATOM 752 O O . TYR A 1 97 ? 8.952 -14.866 16.323 1.00 15.69 97 TYR A O 1
ATOM 761 N N . LYS A 1 98 ? 9.358 -13.210 17.775 1.00 14.74 98 LYS A N 1
ATOM 762 C CA . LYS A 1 98 ? 8.570 -12.203 17.122 1.00 14.62 98 LYS A CA 1
ATOM 763 C C . LYS A 1 98 ? 9.515 -11.407 16.229 1.00 14.26 98 LYS A C 1
ATOM 764 O O . LYS A 1 98 ? 10.578 -10.978 16.680 1.00 14.75 98 LYS A O 1
ATOM 770 N N . THR A 1 99 ? 9.126 -11.162 14.991 1.00 13.29 99 THR A N 1
ATOM 771 C CA . THR A 1 99 ? 9.875 -10.397 13.994 1.00 12.96 99 THR A CA 1
ATOM 772 C C . THR A 1 99 ? 9.315 -8.992 13.930 1.00 12.76 99 THR A C 1
ATOM 773 O O . THR A 1 99 ? 8.084 -8.818 13.744 1.00 15.01 99 THR A O 1
ATOM 777 N N . THR A 1 100 ? 10.134 -7.961 14.124 1.00 12.66 100 THR A N 1
ATOM 778 C CA . THR A 1 100 ? 9.706 -6.568 13.940 1.00 12.63 100 THR A CA 1
ATOM 779 C C . THR A 1 100 ? 10.629 -5.869 12.973 1.00 11.71 100 THR A C 1
ATOM 780 O O . THR A 1 100 ? 11.809 -5.649 13.260 1.00 15.00 100 THR A O 1
ATOM 784 N N . GLN A 1 101 ? 10.111 -5.453 11.843 1.00 11.67 101 GLN A N 1
ATOM 785 C CA . GLN A 1 101 ? 10.848 -4.715 10.820 1.00 10.96 101 GLN A CA 1
ATOM 786 C C . GLN A 1 101 ? 10.687 -3.244 11.025 1.00 11.92 101 GLN A C 1
ATOM 787 O O . GLN A 1 101 ? 9.566 -2.760 11.194 1.00 13.22 101 GLN A O 1
ATOM 793 N N . ALA A 1 102 ? 11.768 -2.474 10.961 1.00 11.15 102 ALA A N 1
ATOM 794 C CA . ALA A 1 102 ? 11.726 -1.050 11.174 1.00 11.70 102 ALA A CA 1
ATOM 795 C C . ALA A 1 102 ? 12.863 -0.365 10.463 1.00 10.07 102 ALA A C 1
ATOM 796 O O . ALA A 1 102 ? 13.814 -0.983 9.984 1.00 10.91 102 ALA A O 1
ATOM 798 N N . ASN A 1 103 ? 12.811 0.961 10.419 1.00 11.33 103 ASN A N 1
ATOM 799 C CA . ASN A 1 103 ? 13.801 1.792 9.765 1.00 11.72 103 ASN A CA 1
ATOM 800 C C . ASN A 1 103 ? 14.298 2.763 10.790 1.00 12.30 103 ASN A C 1
ATOM 801 O O . ASN A 1 103 ? 13.601 3.705 11.097 1.00 14.67 103 ASN A O 1
ATOM 806 N N . LYS A 1 104 ? 15.496 2.544 11.386 1.00 11.41 104 LYS A N 1
ATOM 807 C CA . LYS A 1 104 ? 15.974 3.267 12.553 1.00 12.72 104 LYS A CA 1
ATOM 808 C C . LYS A 1 104 ? 17.447 3.537 12.459 1.00 10.71 104 LYS A C 1
ATOM 809 O O . LYS A 1 104 ? 18.164 2.868 11.732 1.00 11.01 104 LYS A O 1
ATOM 815 N N . HIS A 1 105 ? 17.958 4.531 13.190 1.00 11.35 105 HIS A N 1
ATOM 816 C CA . HIS A 1 105 ? 19.387 4.687 13.342 1.00 11.82 105 HIS A CA 1
ATOM 817 C C . HIS A 1 105 ? 19.955 3.534 14.133 1.00 11.15 105 HIS A C 1
ATOM 818 O O . HIS A 1 105 ? 19.326 3.067 15.088 1.00 13.01 105 HIS A O 1
ATOM 825 N N . ILE A 1 106 ? 21.144 3.058 13.772 1.00 9.65 106 ILE A N 1
ATOM 826 C CA . ILE A 1 106 ? 21.798 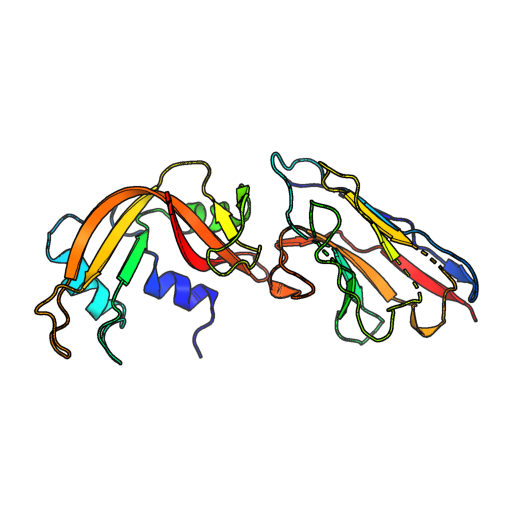1.999 14.497 1.00 9.58 106 ILE A CA 1
ATOM 827 C C . ILE A 1 106 ? 23.002 2.506 15.216 1.00 8.72 106 ILE A C 1
ATOM 828 O O . ILE A 1 106 ? 23.623 3.512 14.837 1.00 9.17 106 ILE A O 1
ATOM 833 N N . ILE A 1 107 ? 23.370 1.798 16.277 1.00 8.27 107 ILE A N 1
ATOM 834 C CA . ILE A 1 107 ? 24.562 2.081 17.062 1.00 7.98 107 ILE A CA 1
ATOM 835 C C . ILE A 1 107 ? 25.361 0.803 17.142 1.00 7.92 107 ILE A C 1
ATOM 836 O O . ILE A 1 107 ? 24.836 -0.257 17.594 1.00 8.54 107 ILE A O 1
ATOM 841 N N . VAL A 1 108 ? 26.610 0.840 16.713 1.00 8.04 108 VAL A N 1
ATOM 842 C CA . VAL A 1 108 ? 27.510 -0.309 16.710 1.00 8.12 108 VAL A CA 1
ATOM 843 C C . VAL A 1 108 ? 28.764 0.027 17.467 1.00 8.17 108 VAL A C 1
ATOM 844 O O . VAL A 1 108 ? 29.218 1.186 17.465 1.00 9.47 108 VAL A O 1
ATOM 848 N N . ALA A 1 109 ? 29.402 -0.953 18.068 1.00 7.87 109 ALA A N 1
ATOM 849 C CA . ALA A 1 109 ? 30.727 -0.819 18.641 1.00 8.62 109 ALA A CA 1
ATOM 850 C C . ALA A 1 109 ? 31.749 -1.205 17.612 1.00 8.08 109 ALA A C 1
ATOM 851 O O . ALA A 1 109 ? 31.563 -2.219 16.910 1.00 9.20 109 ALA A O 1
ATOM 853 N N . CYS A 1 110 ? 32.833 -0.448 17.494 1.00 8.62 110 CYS A N 1
ATOM 854 C CA . CYS A 1 110 ? 33.831 -0.629 16.449 1.00 8.80 110 CYS A CA 1
ATOM 855 C C . CYS A 1 110 ? 35.187 -0.888 17.020 1.00 8.50 110 CYS A C 1
ATOM 856 O O . CYS A 1 110 ? 35.599 -0.305 18.039 1.00 9.53 110 CYS A O 1
ATOM 859 N N . GLU A 1 111 ? 35.951 -1.783 16.362 1.00 8.75 111 GLU A N 1
ATOM 860 C CA . GLU A 1 111 ? 37.304 -2.114 16.752 1.00 9.51 111 GLU A CA 1
ATOM 861 C C . GLU A 1 111 ? 38.115 -2.519 15.570 1.00 9.99 111 GLU A C 1
ATOM 862 O O . GLU A 1 111 ? 37.561 -2.968 14.527 1.00 11.00 111 GLU A O 1
ATOM 868 N N . GLY A 1 112 ? 39.433 -2.417 15.677 1.00 11.25 112 GLY A N 1
ATOM 869 C CA . GLY A 1 112 ? 40.367 -3.106 14.821 1.00 12.24 112 GLY A CA 1
ATOM 870 C C . GLY A 1 112 ? 40.938 -2.269 13.743 1.00 12.34 112 GLY A C 1
ATOM 871 O O . GLY A 1 112 ? 40.716 -1.066 13.616 1.00 13.66 112 GLY A O 1
ATOM 872 N N . ASN A 1 113 ? 41.760 -2.912 12.888 1.00 13.18 113 ASN A N 1
ATOM 873 C CA . ASN A 1 113 ? 42.337 -2.306 11.712 1.00 17.47 113 ASN A CA 1
ATOM 874 C C . ASN A 1 113 ? 42.123 -3.319 10.587 1.00 16.91 113 ASN A C 1
ATOM 875 O O . ASN A 1 113 ? 42.853 -4.310 10.544 1.00 16.80 113 ASN A O 1
ATOM 880 N N . PRO A 1 114 ? 41.184 -3.142 9.687 1.00 14.41 114 PRO A N 1
ATOM 881 C CA . PRO A 1 114 ? 40.369 -1.959 9.532 1.00 14.34 114 PRO A CA 1
ATOM 882 C C . PRO A 1 114 ? 39.366 -1.836 10.660 1.00 12.13 114 PRO A C 1
ATOM 883 O O . PRO A 1 114 ? 39.006 -2.799 11.333 1.00 12.37 114 PRO A O 1
ATOM 887 N N . TYR A 1 115 ? 38.914 -0.601 10.900 1.00 11.38 115 TYR A N 1
ATOM 888 C CA . TYR A 1 115 ? 38.031 -0.280 12.032 1.00 9.46 115 TYR A CA 1
ATOM 889 C C . TYR A 1 115 ? 36.611 -0.598 11.629 1.00 10.33 115 TYR A C 1
ATOM 890 O O . TYR A 1 115 ? 36.029 0.104 10.812 1.00 12.06 115 TYR A O 1
ATOM 899 N N . VAL A 1 116 ? 36.054 -1.673 12.162 1.00 9.99 116 VAL A N 1
ATOM 900 C CA . VAL A 1 116 ? 34.794 -2.219 11.681 1.00 10.15 116 VAL A CA 1
ATOM 901 C C . VAL A 1 116 ? 33.896 -2.591 12.845 1.00 9.59 116 VAL A C 1
ATOM 902 O O . VAL A 1 116 ? 34.347 -2.673 13.988 1.00 9.02 116 VAL A O 1
ATOM 906 N N . PRO A 1 117 ? 32.608 -2.813 12.584 1.00 9.44 117 PRO A N 1
ATOM 907 C CA . PRO A 1 117 ? 31.704 -3.171 13.672 1.00 9.01 117 PRO A CA 1
ATOM 908 C C . PRO A 1 117 ? 32.010 -4.528 14.249 1.00 9.12 117 PRO A C 1
ATOM 909 O O . PRO A 1 117 ? 32.254 -5.511 13.521 1.00 10.08 117 PRO A O 1
ATOM 913 N N . VAL A 1 118 ? 31.977 -4.606 15.572 1.00 8.65 118 VAL A N 1
ATOM 914 C CA . VAL A 1 118 ? 32.153 -5.841 16.305 1.00 9.06 118 VAL A CA 1
ATOM 915 C C . VAL A 1 118 ? 31.011 -6.142 17.242 1.00 8.98 118 VAL A C 1
ATOM 916 O O . VAL A 1 118 ? 30.892 -7.257 17.723 1.00 10.43 118 VAL A O 1
ATOM 920 N N . HIS A 1 119 ? 30.144 -5.174 17.569 1.00 8.73 119 HIS A N 1
ATOM 921 C CA . HIS A 1 119 ? 28.957 -5.475 18.354 1.00 9.03 119 HIS A CA 1
ATOM 922 C C . HIS A 1 119 ? 27.831 -4.610 17.878 1.00 8.55 119 HIS A C 1
ATOM 923 O O . HIS A 1 119 ? 28.059 -3.477 17.401 1.00 9.39 119 HIS A O 1
ATOM 930 N N . PHE A 1 120 ? 26.601 -5.126 17.945 1.00 8.84 120 PHE A N 1
ATOM 931 C CA . PHE A 1 120 ? 25.403 -4.341 17.675 1.00 8.50 120 PHE A CA 1
ATOM 932 C C . PHE A 1 120 ? 24.914 -3.837 19.003 1.00 8.66 120 PHE A C 1
ATOM 933 O O . PHE A 1 120 ? 24.552 -4.655 19.874 1.00 10.82 120 PHE A O 1
ATOM 941 N N . ASP A 1 121 ? 24.902 -2.539 19.216 1.00 8.71 121 ASP A N 1
ATOM 942 C CA . ASP A 1 121 ? 24.584 -1.996 20.525 1.00 9.57 121 ASP A CA 1
ATOM 943 C C . ASP A 1 121 ? 23.128 -1.640 20.705 1.00 9.98 121 ASP A C 1
ATOM 944 O O . ASP A 1 121 ? 22.543 -1.984 21.761 1.00 12.14 121 ASP A O 1
ATOM 949 N N . ALA A 1 122 ? 22.512 -0.945 19.753 1.00 9.33 122 ALA A N 1
ATOM 950 C CA . ALA A 1 122 ? 21.170 -0.395 19.975 1.00 10.64 122 ALA A CA 1
ATOM 951 C C . ALA A 1 122 ? 20.653 0.147 18.692 1.00 9.90 122 ALA A C 1
ATOM 952 O O . ALA A 1 122 ? 21.405 0.312 17.722 1.00 9.92 122 ALA A O 1
ATOM 954 N N . SER A 1 123 ? 19.364 0.453 18.649 1.00 11.49 123 SER A N 1
ATOM 955 C CA . SER A 1 123 ? 18.802 1.291 17.615 1.00 12.31 123 SER A CA 1
ATOM 956 C C . SER A 1 123 ? 17.991 2.395 18.234 1.00 14.11 123 SER A C 1
ATOM 957 O O . SER A 1 123 ? 17.474 2.244 19.371 1.00 16.20 123 SER A O 1
ATOM 960 N N . VAL A 1 124 ? 17.817 3.512 17.547 1.00 14.10 124 VAL A N 1
ATOM 961 C CA . VAL A 1 124 ? 17.018 4.640 18.068 1.00 17.68 124 VAL A CA 1
ATOM 962 C C . VAL A 1 124 ? 16.264 5.327 16.939 1.00 21.93 124 VAL A C 1
ATOM 963 O O . VAL A 1 124 ? 16.657 5.237 15.774 1.00 22.23 124 VAL A O 1
ATOM 968 N N . GLN B 2 3 ? 39.356 10.858 5.515 1.00 31.25 1 GLN B N 1
ATOM 969 C CA . GLN B 2 3 ? 38.858 12.259 5.480 1.00 28.51 1 GLN B CA 1
ATOM 970 C C . GLN B 2 3 ? 39.227 13.023 6.755 0.25 24.19 1 GLN B C 1
ATOM 971 O O . GLN B 2 3 ? 39.583 14.192 6.695 1.00 28.91 1 GLN B O 1
ATOM 977 N N . VAL B 2 4 ? 39.159 12.427 7.938 1.00 18.14 2 VAL B N 1
ATOM 978 C CA . VAL B 2 4 ? 39.617 13.101 9.159 1.00 14.08 2 VAL B CA 1
ATOM 979 C C . VAL B 2 4 ? 41.108 13.339 9.117 1.00 13.3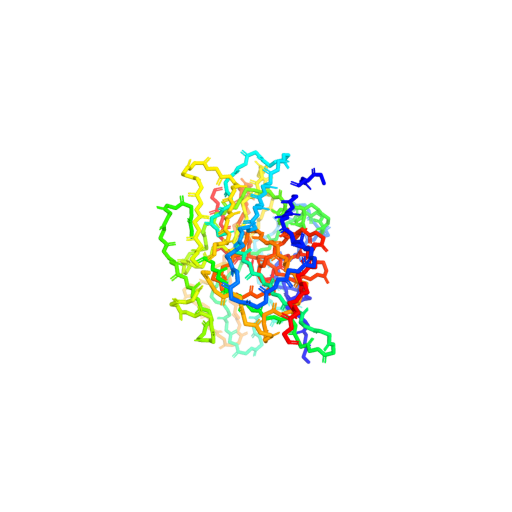1 2 VAL B C 1
ATOM 980 O O . VAL B 2 4 ? 41.898 12.435 8.790 1.00 16.32 2 VAL B O 1
ATOM 984 N N . GLN B 2 5 ? 41.551 14.536 9.464 1.00 11.84 3 GLN B N 1
ATOM 985 C CA . GLN B 2 5 ? 42.952 14.891 9.549 1.00 11.91 3 GLN B CA 1
ATOM 986 C C . GLN B 2 5 ? 43.387 14.765 10.982 1.00 11.76 3 GLN B C 1
ATOM 987 O O . GLN B 2 5 ? 42.881 15.480 11.855 1.00 15.52 3 GLN B O 1
ATOM 1001 N N . VAL B 2 7 ? 46.553 15.244 13.325 1.00 12.39 5 VAL B N 1
ATOM 1002 C CA . VAL B 2 7 ? 47.901 15.809 13.307 1.00 13.79 5 VAL B CA 1
ATOM 1003 C C . VAL B 2 7 ? 48.458 15.760 14.708 1.00 14.61 5 VAL B C 1
ATOM 1004 O O . VAL B 2 7 ? 47.735 15.944 15.679 1.00 14.27 5 VAL B O 1
ATOM 1008 N N . GLU B 2 8 ? 49.725 15.417 14.895 1.00 17.65 6 GLU B N 1
ATOM 1009 C CA . GLU B 2 8 ? 50.360 15.361 16.218 1.00 17.65 6 GLU B CA 1
ATOM 1010 C C . GLU B 2 8 ? 51.761 15.706 16.014 1.00 18.62 6 GLU B C 1
ATOM 1011 O O . GLU B 2 8 ? 52.392 15.326 15.001 1.00 21.03 6 GLU B O 1
ATOM 1017 N N . SER B 2 9 ? 52.328 16.428 16.940 1.00 18.20 7 SER B N 1
ATOM 1018 C CA . SER B 2 9 ? 53.622 17.020 16.740 1.00 19.42 7 SER B CA 1
ATOM 1019 C C . SER B 2 9 ? 54.254 17.361 18.025 1.00 20.41 7 SER B C 1
ATOM 1020 O O . SER B 2 9 ? 53.606 17.409 19.102 1.00 19.02 7 SER B O 1
ATOM 1023 N N . GLY B 2 10 ? 55.544 17.682 17.974 1.00 21.41 8 GLY B N 1
ATOM 1024 C CA . GLY B 2 10 ? 56.271 18.186 19.109 1.00 22.54 8 GLY B CA 1
ATOM 1025 C C . GLY B 2 10 ? 57.470 17.330 19.432 1.00 21.74 8 GLY B C 1
ATOM 1026 O O . GLY B 2 10 ? 58.241 17.684 20.349 1.00 23.92 8 GLY B O 1
ATOM 1027 N N A GLY B 2 11 ? 57.703 16.239 18.720 0.75 22.95 9 GLY B N 1
ATOM 1028 N N B GLY B 2 11 ? 57.741 16.214 18.743 0.25 22.99 9 GLY B N 1
ATOM 1029 C CA A GLY B 2 11 ? 58.815 15.364 19.003 0.75 20.10 9 GLY B CA 1
ATOM 1030 C CA B GLY B 2 11 ? 58.760 15.210 19.186 0.25 22.24 9 GLY B CA 1
ATOM 1031 C C A GLY B 2 11 ? 60.116 15.824 18.389 0.75 17.85 9 GLY B C 1
ATOM 1032 C C B GLY B 2 11 ? 60.252 15.552 19.108 0.25 22.31 9 GLY B C 1
ATOM 1033 O O A GLY B 2 11 ? 60.223 16.950 17.842 0.75 21.14 9 GLY B O 1
ATOM 1034 O O B GLY B 2 11 ? 60.772 16.266 19.961 0.25 22.93 9 GLY B O 1
ATOM 1035 N N A GLY B 2 12 ? 61.143 15.006 18.450 0.75 17.91 10 GLY B N 1
ATOM 1036 N N B GLY B 2 12 ? 61.005 15.017 18.146 0.25 20.40 10 GLY B N 1
ATOM 1037 C CA A GLY B 2 12 ? 62.436 15.329 17.892 0.75 19.85 10 GLY B CA 1
ATOM 1038 C CA B GLY B 2 12 ? 62.408 15.404 17.924 0.25 19.46 10 GLY B CA 1
ATOM 1039 C C . GLY B 2 12 ? 63.509 14.799 18.800 1.00 17.14 10 GLY B C 1
ATOM 1040 O O . GLY B 2 12 ? 63.251 13.919 19.676 1.00 16.58 10 GLY B O 1
ATOM 1041 N N . LEU B 2 13 ? 64.751 15.245 18.614 1.00 16.50 11 LEU B N 1
ATOM 1042 C CA . LEU B 2 13 ? 65.883 14.840 19.421 1.00 16.56 11 LEU B CA 1
ATOM 1043 C C . LEU B 2 13 ? 65.893 15.712 20.633 1.00 16.36 11 LEU B C 1
ATOM 1044 O O . LEU B 2 13 ? 65.957 16.966 20.515 1.00 20.44 11 LEU B O 1
ATOM 1049 N N . VAL B 2 14 ? 65.819 15.139 21.827 1.00 14.73 12 VAL B N 1
ATOM 1050 C CA . VAL B 2 14 ? 65.700 15.922 23.054 1.00 14.40 12 VAL B CA 1
ATOM 1051 C C . VAL B 2 14 ? 66.671 15.356 24.074 1.00 14.57 12 VAL B C 1
ATOM 1052 O O . VAL B 2 14 ? 67.338 14.340 23.832 1.00 18.82 12 VAL B O 1
ATOM 1056 N N . GLN B 2 15 ? 66.833 16.011 25.221 1.00 15.80 13 GLN B N 1
ATOM 1057 C CA . GLN B 2 15 ? 67.794 15.670 26.239 1.00 14.57 13 GLN B CA 1
ATOM 1058 C C . GLN B 2 15 ? 67.108 15.092 27.457 1.00 15.30 13 GLN B C 1
ATOM 1059 O O . GLN B 2 15 ? 66.035 15.587 27.876 1.00 17.38 13 GLN B O 1
ATOM 1065 N N . ALA B 2 16 ? 67.695 14.101 28.117 1.00 16.25 14 ALA B N 1
ATOM 1066 C CA . ALA B 2 16 ? 67.178 13.627 29.383 1.00 17.63 14 ALA B CA 1
ATOM 1067 C C . ALA B 2 16 ? 67.039 14.772 30.372 1.00 15.93 14 ALA B C 1
ATOM 1068 O O . ALA B 2 16 ? 67.909 15.669 30.446 1.00 16.68 14 ALA B O 1
ATOM 1070 N N . GLY B 2 17 ? 65.960 14.795 31.145 1.00 15.94 15 GLY B N 1
ATOM 1071 C CA . GLY B 2 17 ? 65.735 15.814 32.138 1.00 15.34 15 GLY B CA 1
ATOM 1072 C C . GLY B 2 17 ? 64.925 16.963 31.605 1.00 13.73 15 GLY B C 1
ATOM 1073 O O . GLY B 2 17 ? 64.452 17.776 32.379 1.00 17.21 15 GLY B O 1
ATOM 1074 N N . GLY B 2 18 ? 64.748 17.109 30.298 1.00 14.43 16 GLY B N 1
ATOM 1075 C CA . GLY B 2 18 ? 63.988 18.233 29.766 1.00 14.90 16 GLY B CA 1
ATOM 1076 C C . GLY B 2 18 ? 62.489 17.997 29.842 1.00 13.34 16 GLY B C 1
ATOM 1077 O O . GLY B 2 18 ? 62.039 16.921 30.089 1.00 13.99 16 GLY B O 1
ATOM 1078 N N . SER B 2 19 ? 61.695 19.037 29.683 1.00 14.87 17 SER B N 1
ATOM 1079 C CA . SER B 2 19 ? 60.270 18.946 29.546 1.00 15.28 17 SER B CA 1
ATOM 1080 C C . SER B 2 19 ? 59.911 18.975 28.090 1.00 15.05 17 SER B C 1
ATOM 1081 O O . SER B 2 19 ? 60.622 19.564 27.265 1.00 15.53 17 SER B O 1
ATOM 1085 N N . LEU B 2 20 ? 58.804 18.355 27.703 1.00 15.49 18 LEU B N 1
ATOM 1086 C CA . LEU B 2 20 ? 58.390 18.298 26.330 1.00 15.50 18 LEU B CA 1
ATOM 1087 C C . LEU B 2 20 ? 56.888 18.255 26.253 1.00 13.82 18 LEU B C 1
ATOM 1088 O O . LEU B 2 20 ? 56.260 17.569 27.042 1.00 16.44 18 LEU B O 1
ATOM 1093 N N . ARG B 2 21 ? 56.283 18.961 25.298 1.00 14.11 19 ARG B N 1
ATOM 1094 C CA . ARG B 2 21 ? 54.840 18.923 25.116 1.00 13.97 19 ARG B CA 1
ATOM 1095 C C . ARG B 2 21 ? 54.498 18.400 23.733 1.00 14.27 19 ARG B C 1
ATOM 1096 O O . ARG B 2 21 ? 54.984 18.908 22.705 1.00 16.64 19 ARG B O 1
ATOM 1104 N N . LEU B 2 22 ? 53.670 17.359 23.641 1.00 13.74 20 LEU B N 1
ATOM 1105 C CA . LEU B 2 22 ? 53.163 16.877 22.366 1.00 13.33 20 LEU B CA 1
ATOM 1106 C C . LEU B 2 22 ? 51.756 17.353 22.202 1.00 13.75 20 LEU B C 1
ATOM 1107 O O . LEU B 2 22 ? 51.002 17.408 23.179 1.00 13.99 20 LEU B O 1
ATOM 1112 N N . SER B 2 23 ? 51.382 17.754 20.986 1.00 13.38 21 SER B N 1
ATOM 1113 C CA . SER B 2 23 ? 50.046 18.316 20.693 1.00 12.65 21 SER B CA 1
ATOM 1114 C C . SER B 2 23 ? 49.393 17.514 19.612 1.00 12.42 21 SER B C 1
ATOM 1115 O O . SER B 2 23 ? 50.071 17.052 18.681 1.00 16.09 21 SER B O 1
ATOM 1118 N N . CYS B 2 24 ? 48.085 17.330 19.679 1.0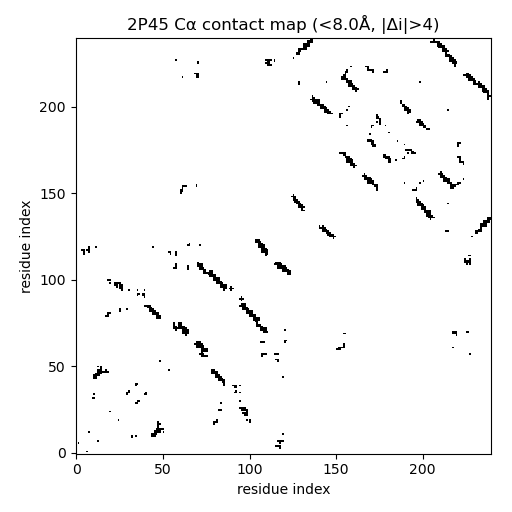0 11.80 22 CYS B N 1
ATOM 1119 C CA . CYS B 2 24 ? 47.337 16.587 18.675 1.00 11.61 22 CYS B CA 1
ATOM 1120 C C . CYS B 2 24 ? 46.034 17.288 18.406 1.00 11.47 22 CYS B C 1
ATOM 1121 O O . CYS B 2 24 ? 45.392 17.844 19.314 1.00 12.66 22 CYS B O 1
ATOM 1124 N N . ALA B 2 25 ? 45.584 17.248 17.178 1.00 12.02 23 ALA B N 1
ATOM 1125 C CA . ALA B 2 25 ? 44.260 17.764 16.834 1.00 12.56 23 ALA B CA 1
ATOM 1126 C C . ALA B 2 25 ? 43.664 16.959 15.740 1.00 12.36 23 ALA B C 1
ATOM 1127 O O . ALA B 2 25 ? 44.376 16.547 14.794 1.00 13.82 23 ALA B O 1
ATOM 1129 N N . ALA B 2 26 ? 42.363 16.728 15.804 1.00 12.59 24 ALA B N 1
ATOM 1130 C CA . ALA B 2 26 ? 41.599 16.214 14.708 1.00 13.07 24 ALA B CA 1
ATOM 1131 C C . ALA B 2 26 ? 40.884 17.351 14.015 1.00 14.05 24 ALA B C 1
ATOM 1132 O O . ALA B 2 26 ? 40.330 18.246 14.676 1.00 15.51 24 ALA B O 1
ATOM 1134 N N . SER B 2 27 ? 40.792 17.352 12.711 1.00 13.05 25 SER B N 1
ATOM 1135 C CA . SER B 2 27 ? 39.903 18.224 11.957 1.00 13.18 25 SER B CA 1
ATOM 1136 C C . SER B 2 27 ? 39.210 17.394 10.895 1.00 12.09 25 SER B C 1
ATOM 1137 O O . SER B 2 27 ? 39.600 16.259 10.606 1.00 13.64 25 SER B O 1
ATOM 1140 N N . GLY B 2 28 ? 38.130 17.883 10.290 1.00 13.66 26 GLY B N 1
ATOM 1141 C CA . GLY B 2 28 ? 37.391 17.089 9.303 1.00 14.11 26 GLY B CA 1
ATOM 1142 C C . GLY B 2 28 ? 36.442 16.137 9.951 1.00 13.68 26 GLY B C 1
ATOM 1143 O O . GLY B 2 28 ? 35.960 15.214 9.257 1.00 16.49 26 GLY B O 1
ATOM 1144 N N . TYR B 2 29 ? 36.153 16.299 11.270 1.00 13.25 27 TYR B N 1
ATOM 1145 C CA . TYR B 2 29 ? 35.161 15.474 12.018 1.00 12.15 27 TYR B CA 1
ATOM 1146 C C . TYR B 2 29 ? 34.106 16.377 12.579 1.00 13.15 27 TYR B C 1
ATOM 1147 O O . TYR B 2 29 ? 34.415 17.315 13.318 1.00 15.15 27 TYR B O 1
ATOM 1156 N N . ALA B 2 30 ? 32.836 16.082 12.309 1.00 12.62 28 ALA B N 1
ATOM 1157 C CA . ALA B 2 30 ? 31.729 16.964 12.631 1.00 14.59 28 ALA B CA 1
ATOM 1158 C C . ALA B 2 30 ? 31.148 16.685 13.973 1.00 11.82 28 ALA B C 1
ATOM 1159 O O . ALA B 2 30 ? 30.108 17.262 14.313 1.00 13.46 28 ALA B O 1
ATOM 1161 N N . TYR B 2 31 ? 31.757 15.798 14.785 1.00 12.01 29 TYR B N 1
ATOM 1162 C CA . TYR B 2 31 ? 31.275 15.458 16.111 1.00 12.11 29 TYR B CA 1
ATOM 1163 C C . TYR B 2 31 ? 32.433 15.496 17.075 1.00 12.38 29 TYR B C 1
ATOM 1164 O O . TYR B 2 31 ? 33.520 16.010 16.763 1.00 14.66 29 TYR B O 1
ATOM 1173 N N . THR B 2 32 ? 32.239 14.987 18.278 1.00 13.26 30 THR B N 1
ATOM 1174 C CA . THR B 2 32 ? 33.267 15.031 19.312 1.00 14.52 30 THR B CA 1
ATOM 1175 C C . THR B 2 32 ? 33.737 13.655 19.649 1.00 12.45 30 THR B C 1
ATOM 1176 O O . THR B 2 32 ? 32.931 12.748 19.934 1.00 14.51 30 THR B O 1
ATOM 1180 N N . TYR B 2 33 ? 35.028 13.414 19.629 1.00 10.52 31 TYR B N 1
ATOM 1181 C CA . TYR B 2 33 ? 35.544 12.131 20.067 1.00 9.77 31 TYR B CA 1
ATOM 1182 C C . TYR B 2 33 ? 35.501 12.063 21.580 1.00 9.91 31 TYR B C 1
ATOM 1183 O O . TYR B 2 33 ? 36.115 12.895 22.286 1.00 11.30 31 TYR B O 1
ATOM 1192 N N . ILE B 2 34 ? 34.796 11.105 22.134 1.00 8.81 32 ILE B N 1
ATOM 1193 C CA . ILE B 2 34 ? 34.606 10.994 23.557 1.00 9.47 32 ILE B CA 1
ATOM 1194 C C . ILE B 2 34 ? 35.928 10.787 24.229 1.00 9.36 32 ILE B C 1
ATOM 1195 O O . ILE B 2 34 ? 36.261 11.527 25.197 1.00 9.84 32 ILE B O 1
ATOM 1200 N N . TYR B 2 35 ? 36.717 9.819 23.785 1.00 9.16 33 TYR B N 1
ATOM 1201 C CA . TYR B 2 35 ? 38.063 9.593 24.278 1.00 8.99 33 TYR B CA 1
ATOM 1202 C C . TYR B 2 35 ? 39.094 9.944 23.238 1.00 9.14 33 TYR B C 1
ATOM 1203 O O . TYR B 2 35 ? 38.944 9.640 22.024 1.00 9.29 33 TYR B O 1
ATOM 1220 N N . GLY B 2 37 ? 43.646 9.867 23.241 1.00 10.23 35 GLY B N 1
ATOM 1221 C CA . GLY B 2 37 ? 44.756 9.460 24.053 1.00 11.77 35 GLY B CA 1
ATOM 1222 C C . GLY B 2 37 ? 46.018 9.349 23.276 1.00 9.95 35 GLY B C 1
ATOM 1223 O O . GLY B 2 37 ? 46.103 9.659 22.085 1.00 11.67 35 GLY B O 1
ATOM 1224 N N . TRP B 2 38 ? 47.054 8.955 23.992 1.00 10.14 36 TRP B N 1
ATOM 1225 C CA . TRP B 2 38 ? 48.395 8.799 23.511 1.00 10.51 36 TRP B CA 1
ATOM 1226 C C . TRP B 2 38 ? 48.860 7.393 23.722 1.00 10.50 36 TRP B C 1
ATOM 1227 O O . TRP B 2 38 ? 48.668 6.817 24.803 1.00 11.09 36 TRP B O 1
ATOM 1238 N N . PHE B 2 39 ? 49.491 6.807 22.709 1.00 11.21 37 PHE B N 1
ATOM 1239 C CA . PHE B 2 39 ? 50.113 5.491 22.754 1.00 11.48 37 PHE B CA 1
ATOM 1240 C C . PHE B 2 39 ? 51.552 5.676 22.298 1.00 12.04 37 PHE B C 1
ATOM 1241 O O . PHE B 2 39 ? 51.905 6.712 21.678 1.00 14.07 37 PHE B O 1
ATOM 1249 N N . ARG B 2 40 ? 52.432 4.724 22.586 1.00 11.95 38 ARG B N 1
ATOM 1250 C CA . ARG B 2 40 ? 53.791 4.846 22.087 1.00 13.01 38 ARG B CA 1
ATOM 1251 C C . ARG B 2 40 ? 54.359 3.506 21.770 1.00 12.76 38 ARG B C 1
ATOM 1252 O O . ARG B 2 40 ? 53.932 2.475 22.304 1.00 13.23 38 ARG B O 1
ATOM 1260 N N . GLN B 2 41 ? 55.348 3.466 20.920 1.00 13.13 39 GLN B N 1
ATOM 1261 C CA . GLN B 2 41 ? 56.013 2.233 20.592 1.00 12.37 39 GLN B CA 1
ATOM 1262 C C . GLN B 2 41 ? 57.481 2.471 20.505 1.00 13.72 39 GLN B C 1
ATOM 1263 O O . GLN B 2 41 ? 57.950 3.265 19.672 1.00 15.10 39 GLN B O 1
ATOM 1269 N N . ALA B 2 42 ? 58.251 1.844 21.374 1.00 15.69 40 ALA B N 1
ATOM 1270 C CA . ALA B 2 42 ? 59.711 1.925 21.346 1.00 18.47 40 ALA B CA 1
ATOM 1271 C C . ALA B 2 42 ? 60.217 0.891 20.323 1.00 19.64 40 ALA B C 1
ATOM 1272 O O . ALA B 2 42 ? 59.522 -0.069 20.015 1.00 18.35 40 ALA B O 1
ATOM 1274 N N . PRO B 2 43 ? 61.415 1.101 19.773 1.00 23.70 41 PRO B N 1
ATOM 1275 C CA . PRO B 2 43 ? 61.964 0.177 18.760 1.00 25.16 41 PRO B CA 1
ATOM 1276 C C . PRO B 2 43 ? 61.912 -1.291 19.190 1.00 24.71 41 PRO B C 1
ATOM 1277 O O . PRO B 2 43 ? 62.366 -1.625 20.273 1.00 24.12 41 PRO B O 1
ATOM 1281 N N . GLY B 2 44 ? 61.326 -2.191 18.403 1.00 23.96 42 GLY B N 1
ATOM 1282 C CA . GLY B 2 44 ? 61.285 -3.618 18.727 1.00 24.11 42 GLY B CA 1
ATOM 1283 C C . GLY B 2 44 ? 60.312 -3.993 19.819 1.00 22.38 42 GLY B C 1
ATOM 1284 O O . GLY B 2 44 ? 60.263 -5.176 20.239 1.00 22.94 42 GLY B O 1
ATOM 1285 N N . LYS B 2 45 ? 59.495 -3.062 20.321 1.00 19.46 43 LYS B N 1
ATOM 1286 C CA . LYS B 2 45 ? 58.609 -3.338 21.430 1.00 21.15 43 LYS B CA 1
ATOM 1287 C C . LYS B 2 45 ? 57.166 -3.219 21.014 1.00 18.77 43 LYS B C 1
ATOM 1288 O O . LYS B 2 45 ? 56.872 -2.771 19.890 1.00 18.56 43 LYS B O 1
ATOM 1294 N N . GLU B 2 46 ? 56.221 -3.656 21.844 1.00 19.31 44 GLU B N 1
ATOM 1295 C CA . GLU B 2 46 ? 54.796 -3.611 21.546 1.00 20.90 44 GLU B CA 1
ATOM 1296 C C . GLU B 2 46 ? 54.302 -2.160 21.688 1.00 18.00 44 GLU B C 1
ATOM 1297 O O . GLU B 2 46 ? 54.737 -1.428 22.607 1.00 17.45 44 GLU B O 1
ATOM 1303 N N . ARG B 2 47 ? 53.387 -1.666 20.864 1.00 17.68 45 ARG B N 1
ATOM 1304 C CA . ARG B 2 47 ? 52.722 -0.371 21.141 1.00 16.60 45 ARG B CA 1
ATOM 1305 C C . ARG B 2 47 ? 51.975 -0.435 22.493 1.00 15.01 45 ARG B C 1
ATOM 1306 O O . ARG B 2 47 ? 51.257 -1.429 22.793 1.00 19.63 45 ARG B O 1
ATOM 1314 N N . GLU B 2 48 ? 52.109 0.604 23.357 1.00 13.44 46 GLU B N 1
ATOM 1315 C CA . GLU B 2 48 ? 51.509 0.628 24.679 1.00 15.60 46 GLU B CA 1
ATOM 1316 C C . GLU B 2 48 ? 50.759 1.897 24.912 1.00 13.08 46 GLU B C 1
ATOM 1317 O O . GLU B 2 48 ? 51.108 2.964 24.388 1.00 12.64 46 GLU B O 1
ATOM 1323 N N . GLY B 2 49 ? 49.706 1.806 25.681 1.00 15.18 47 GLY B N 1
ATOM 1324 C CA . GLY B 2 49 ? 48.950 2.959 26.051 1.00 16.33 47 GLY B CA 1
ATOM 1325 C C . GLY B 2 49 ? 49.774 3.815 26.982 1.00 14.49 47 GLY B C 1
ATOM 1326 O O . GLY B 2 49 ? 50.489 3.308 27.873 1.00 15.92 47 GLY B O 1
ATOM 1327 N N . VAL B 2 50 ? 49.685 5.135 26.841 1.00 10.70 48 VAL B N 1
ATOM 1328 C CA . VAL B 2 50 ? 50.403 6.095 27.709 1.00 10.23 48 VAL B CA 1
ATOM 1329 C C . VAL B 2 50 ? 49.381 6.826 28.581 1.00 10.14 48 VAL B C 1
ATOM 1330 O O . VAL B 2 50 ? 49.488 6.820 29.818 1.00 11.92 48 VAL B O 1
ATOM 1334 N N . ALA B 2 51 ? 48.382 7.465 27.971 1.00 10.59 49 ALA B N 1
ATOM 1335 C CA . ALA B 2 51 ? 47.432 8.304 28.713 1.00 10.13 49 ALA B CA 1
ATOM 1336 C C . ALA B 2 51 ? 46.190 8.490 27.885 1.00 10.37 49 ALA B C 1
ATOM 1337 O O . ALA B 2 51 ? 46.289 8.553 26.660 1.00 10.98 49 ALA B O 1
ATOM 1339 N N . ALA B 2 52 ? 45.038 8.646 28.518 1.00 9.99 50 ALA B N 1
ATOM 1340 C CA . ALA B 2 52 ? 43.795 8.916 27.799 1.00 10.80 50 ALA B CA 1
ATOM 1341 C C . ALA B 2 52 ? 42.898 9.790 28.661 1.00 10.78 50 ALA B C 1
ATOM 1342 O O . ALA B 2 52 ? 42.996 9.787 29.904 1.00 11.87 50 ALA B O 1
ATOM 1352 N N . ASP B 2 54 ? 38.711 11.778 28.588 1.00 11.55 52 ASP B N 1
ATOM 1353 C CA . ASP B 2 54 ? 37.439 11.972 27.949 1.00 12.25 52 ASP B CA 1
ATOM 1354 C C . ASP B 2 54 ? 37.152 13.429 27.681 1.00 15.28 52 ASP B C 1
ATOM 1355 O O . ASP B 2 54 ? 37.881 14.312 28.086 1.00 14.06 52 ASP B O 1
ATOM 1360 N N . SER B 2 55 ? 36.101 13.671 26.933 1.00 12.20 53 SER B N 1
ATOM 1361 C CA . SER B 2 55 ? 35.724 14.998 26.414 1.00 14.85 53 SER B CA 1
ATOM 1362 C C . SER B 2 55 ? 35.311 15.984 27.497 1.00 16.36 53 SER B C 1
ATOM 1363 O O . SER B 2 55 ? 35.289 17.184 27.256 1.00 24.55 53 SER B O 1
ATOM 1366 N N . GLY B 2 56 ? 34.949 15.501 28.673 1.00 15.70 54 GLY B N 1
ATOM 1367 C CA . GLY B 2 56 ? 34.652 16.382 29.780 1.00 17.18 54 GLY B CA 1
ATOM 1368 C C . GLY B 2 56 ? 35.897 16.681 30.561 1.00 18.41 54 GLY B C 1
ATOM 1369 O O . GLY B 2 56 ? 35.782 17.415 31.551 1.00 19.31 54 GLY B O 1
ATOM 1370 N N . GLY B 2 57 ? 37.097 16.227 30.211 1.00 18.37 55 GLY B N 1
ATOM 1371 C CA . GLY B 2 57 ? 38.317 16.532 30.952 1.00 17.39 55 GLY B CA 1
ATOM 1372 C C . GLY B 2 57 ? 38.518 15.570 32.092 1.00 16.00 55 GLY B C 1
ATOM 1373 O O . GLY B 2 57 ? 39.374 15.821 32.969 1.00 20.92 55 GLY B O 1
ATOM 1374 N N . GLY B 2 58 ? 37.779 14.438 32.125 1.00 17.96 56 GLY B N 1
ATOM 1375 C CA . GLY B 2 58 ? 37.899 13.424 33.145 1.00 16.79 56 GLY B CA 1
ATOM 1376 C C . GLY B 2 58 ? 38.119 12.034 32.548 1.00 14.49 56 GLY B C 1
ATOM 1377 O O . GLY B 2 58 ? 38.608 11.877 31.391 1.00 16.50 56 GLY B O 1
ATOM 1378 N N . GLY B 2 59 ? 37.799 10.984 33.302 1.00 15.70 57 GLY B N 1
ATOM 1379 C CA . GLY B 2 59 ? 38.062 9.618 32.909 1.00 16.31 57 GLY B CA 1
ATOM 1380 C C . GLY B 2 59 ? 39.521 9.446 32.616 1.00 13.67 57 GLY B C 1
ATOM 1381 O O . GLY B 2 59 ? 39.882 8.651 31.747 1.00 15.21 57 GLY B O 1
ATOM 1382 N N . THR B 2 60 ? 40.409 10.160 33.292 1.00 14.82 58 THR B N 1
ATOM 1383 C CA . THR B 2 60 ? 41.803 10.182 32.942 1.00 14.92 58 THR B CA 1
ATOM 1384 C C . THR B 2 60 ? 42.483 8.907 33.365 1.00 15.17 58 THR B C 1
ATOM 1385 O O . THR B 2 60 ? 42.258 8.438 34.501 1.00 18.27 58 THR B O 1
ATOM 1389 N N . LEU B 2 61 ? 43.364 8.326 32.548 1.00 15.27 59 LEU B N 1
ATOM 1390 C CA . LEU B 2 61 ? 44.090 7.096 32.874 1.00 15.68 59 LEU B CA 1
ATOM 1391 C C . LEU B 2 61 ? 45.487 7.237 32.392 1.00 13.86 59 LEU B C 1
ATOM 1392 O O . LEU B 2 61 ? 45.721 7.831 31.305 1.00 14.54 59 LEU B O 1
ATOM 1397 N N . TYR B 2 62 ? 46.444 6.669 33.141 1.00 13.97 60 TYR B N 1
ATOM 1398 C CA . TYR B 2 62 ? 47.836 6.647 32.771 1.00 14.20 60 TYR B CA 1
ATOM 1399 C C . TYR B 2 62 ? 48.386 5.266 32.902 1.00 14.58 60 TYR B C 1
ATOM 1400 O O . TYR B 2 62 ? 48.021 4.530 33.820 1.00 16.31 60 TYR B O 1
ATOM 1409 N N . ALA B 2 63 ? 49.341 4.892 32.065 1.00 13.97 61 ALA B N 1
ATOM 1410 C CA . ALA B 2 63 ? 50.140 3.684 32.286 1.00 14.85 61 ALA B CA 1
ATOM 1411 C C . ALA B 2 63 ? 50.891 3.800 33.580 1.00 14.18 61 ALA B C 1
ATOM 1412 O O . ALA B 2 63 ? 51.375 4.889 33.936 1.00 14.18 61 ALA B O 1
ATOM 1414 N N . ASP B 2 64 ? 51.063 2.717 34.317 1.00 15.28 62 ASP B N 1
ATOM 1415 C CA . ASP B 2 64 ? 51.794 2.734 35.588 1.00 15.80 62 ASP B CA 1
ATOM 1416 C C . ASP B 2 64 ? 53.179 3.312 35.456 1.00 15.58 62 ASP B C 1
ATOM 1417 O O . ASP B 2 64 ? 53.653 4.006 36.367 1.00 17.56 62 ASP B O 1
ATOM 1422 N N . SER B 2 65 ? 53.898 3.060 34.353 1.00 16.10 63 SER B N 1
ATOM 1423 C CA . SER B 2 65 ? 55.275 3.494 34.257 1.00 17.86 63 SER B CA 1
ATOM 1424 C C . SER B 2 65 ? 55.414 4.980 33.923 1.00 15.97 63 SER B C 1
ATOM 1425 O O . SER B 2 65 ? 56.531 5.502 33.981 1.00 18.25 63 SER B O 1
ATOM 1428 N N . VAL B 2 66 ? 54.333 5.701 33.549 1.00 15.40 64 VAL B N 1
ATOM 1429 C CA . VAL B 2 66 ? 54.415 7.102 33.237 1.00 13.69 64 VAL B CA 1
ATOM 1430 C C . VAL B 2 66 ? 53.637 7.946 34.248 1.00 13.77 64 VAL B C 1
ATOM 1431 O O . VAL B 2 66 ? 53.787 9.140 34.230 1.00 14.55 64 VAL B O 1
ATOM 1435 N N . LYS B 2 67 ? 52.754 7.352 35.065 1.00 14.39 65 LYS B N 1
ATOM 1436 C CA . LYS B 2 67 ? 51.870 8.093 35.989 1.00 15.02 65 LYS B CA 1
ATOM 1437 C C . LYS B 2 67 ? 52.695 8.961 36.881 1.00 14.79 65 LYS B C 1
ATOM 1438 O O . LYS B 2 67 ? 53.717 8.493 37.440 1.00 16.85 65 LYS B O 1
ATOM 1444 N N . GLY B 2 68 ? 52.332 10.226 37.032 1.00 15.69 66 GLY B N 1
ATOM 1445 C CA . GLY B 2 68 ? 53.056 11.153 37.878 1.00 16.76 66 GLY B CA 1
ATOM 1446 C C . GLY B 2 68 ? 54.176 11.835 37.122 1.00 14.43 66 GLY B C 1
ATOM 1447 O O . GLY B 2 68 ? 54.686 12.864 37.581 1.00 18.41 66 GLY B O 1
ATOM 1448 N N . ARG B 2 69 ? 54.606 11.346 35.964 1.00 15.31 67 ARG B N 1
ATOM 1449 C CA . ARG B 2 69 ? 55.690 11.900 35.199 1.00 13.94 67 ARG B CA 1
ATOM 1450 C C . ARG B 2 69 ? 55.186 12.660 33.953 1.00 15.66 67 ARG B C 1
ATOM 1451 O O . ARG B 2 69 ? 55.923 13.405 33.336 1.00 15.63 67 ARG B O 1
ATOM 1467 N N . THR B 2 71 ? 51.398 14.414 31.941 1.00 13.16 69 THR B N 1
ATOM 1468 C CA . THR B 2 71 ? 50.032 14.860 32.188 1.00 12.76 69 THR B CA 1
ATOM 1469 C C . THR B 2 71 ? 49.307 15.001 30.883 1.00 12.23 69 THR B C 1
ATOM 1470 O O . THR B 2 71 ? 49.812 15.672 29.993 1.00 12.98 69 THR B O 1
ATOM 1474 N N . ILE B 2 72 ? 48.132 14.418 30.754 1.00 12.54 70 ILE B N 1
ATOM 1475 C CA . ILE B 2 72 ? 47.306 14.599 29.573 1.00 12.32 70 ILE B CA 1
ATOM 1476 C C . ILE B 2 72 ? 46.334 15.706 29.829 1.00 11.76 70 ILE B C 1
ATOM 1477 O O . ILE B 2 72 ? 45.867 15.913 30.962 1.00 13.16 70 ILE B O 1
ATOM 1482 N N . SER B 2 73 ? 45.964 16.431 28.789 1.00 11.75 71 SER B N 1
ATOM 1483 C CA . SER B 2 73 ? 44.927 17.478 28.853 1.00 12.05 71 SER B CA 1
ATOM 1484 C C . SER B 2 73 ? 44.201 17.539 27.515 1.00 12.11 71 SER B C 1
ATOM 1485 O O . SER B 2 73 ? 44.699 17.049 26.490 1.00 11.95 71 SER B O 1
ATOM 1488 N N . ARG B 2 74 ? 43.037 18.186 27.502 1.00 12.33 72 ARG B N 1
ATOM 1489 C CA . ARG B 2 74 ? 42.231 18.376 26.305 1.00 12.00 72 ARG B CA 1
ATOM 1490 C C . ARG B 2 74 ? 41.573 19.698 26.380 1.00 14.01 72 ARG B C 1
ATOM 1491 O O . ARG B 2 74 ? 41.249 20.155 27.480 1.00 15.49 72 ARG B O 1
ATOM 1499 N N . ASP B 2 75 ? 41.314 20.373 25.260 1.00 15.08 73 ASP B N 1
ATOM 1500 C CA . ASP B 2 75 ? 40.473 21.575 25.255 1.00 16.17 73 ASP B CA 1
ATOM 1501 C C . ASP B 2 75 ? 39.018 21.151 25.316 1.00 15.65 73 ASP B C 1
ATOM 1502 O O . ASP B 2 75 ? 38.575 20.313 24.536 1.00 16.82 73 ASP B O 1
ATOM 1507 N N . LYS B 2 76 ? 38.228 21.715 26.221 1.00 20.42 74 LYS B N 1
ATOM 1508 C CA . LYS B 2 76 ? 36.818 21.396 26.313 1.00 23.32 74 LYS B CA 1
ATOM 1509 C C . LYS B 2 76 ? 36.061 21.773 25.036 1.00 21.06 74 LYS B C 1
ATOM 1510 O O . LYS B 2 76 ? 36.306 22.840 24.413 1.00 23.85 74 LYS B O 1
ATOM 1516 N N . GLY B 2 77 ? 35.184 20.906 24.593 1.00 23.92 75 GLY B N 1
ATOM 1517 C CA . GLY B 2 77 ? 34.434 21.083 23.396 1.00 22.67 75 GLY B CA 1
ATOM 1518 C C . GLY B 2 77 ? 35.256 20.804 22.163 1.00 21.62 75 GLY B C 1
ATOM 1519 O O . GLY B 2 77 ? 34.759 21.038 21.042 1.00 24.24 75 GLY B O 1
ATOM 1520 N N . LYS B 2 78 ? 36.496 20.292 22.268 1.00 20.30 76 LYS B N 1
ATOM 1521 C CA . LYS B 2 78 ? 37.320 20.159 21.100 1.00 17.26 76 LYS B CA 1
ATOM 1522 C C . LYS B 2 78 ? 37.931 18.766 20.909 1.00 13.93 76 LYS B C 1
ATOM 1523 O O . LYS B 2 78 ? 38.162 17.982 21.869 1.00 15.78 76 LYS B O 1
ATOM 1529 N N . ASN B 2 79 ? 38.296 18.466 19.697 1.00 12.22 77 ASN B N 1
ATOM 1530 C CA . ASN B 2 79 ? 39.008 17.266 19.400 1.00 11.84 77 ASN B CA 1
ATOM 1531 C C . ASN B 2 79 ? 40.524 17.485 19.428 1.00 11.20 77 ASN B C 1
ATOM 1532 O O . ASN B 2 79 ? 41.241 17.241 18.447 1.00 12.81 77 ASN B O 1
ATOM 1537 N N . THR B 2 80 ? 41.021 17.984 20.544 1.00 11.25 78 THR B N 1
ATOM 1538 C CA . THR B 2 80 ? 42.444 18.176 20.776 1.00 11.48 78 THR B CA 1
ATOM 1539 C C . THR B 2 80 ? 42.876 17.403 22.000 1.00 12.06 78 THR B C 1
ATOM 1540 O O . THR B 2 80 ? 42.068 17.134 22.923 1.00 13.02 78 THR B O 1
ATOM 1544 N N . VAL B 2 81 ? 44.142 17.015 22.042 1.00 11.31 79 VAL B N 1
ATOM 1545 C CA . VAL B 2 81 ? 44.681 16.366 23.210 1.00 11.31 79 VAL B CA 1
ATOM 1546 C C . VAL B 2 81 ? 46.162 16.662 23.268 1.00 10.80 79 VAL B C 1
ATOM 1547 O O . VAL B 2 81 ? 46.813 16.844 22.234 1.00 12.54 79 VAL B O 1
ATOM 1551 N N . TYR B 2 82 ? 46.724 16.713 24.470 1.00 11.99 80 TYR B N 1
ATOM 1552 C CA . TYR B 2 82 ? 48.097 17.136 24.711 1.00 11.59 80 TYR B CA 1
ATOM 1553 C C . TYR B 2 82 ? 48.755 16.229 25.695 1.00 11.77 80 TYR B C 1
ATOM 1554 O O . TYR B 2 82 ? 48.102 15.712 26.596 1.00 12.58 80 TYR B O 1
ATOM 1563 N N . LEU B 2 83 ? 50.079 16.049 25.599 1.00 12.87 81 LEU B N 1
ATOM 1564 C CA . LEU B 2 83 ? 50.839 15.271 26.543 1.00 12.33 81 LEU B CA 1
ATOM 1565 C C . LEU B 2 83 ? 52.005 16.106 27.031 1.00 12.77 81 LEU B C 1
ATOM 1566 O O . LEU B 2 83 ? 52.886 16.440 26.208 1.00 14.09 81 LEU B O 1
ATOM 1571 N N . GLN B 2 84 ? 52.016 16.496 28.312 1.00 14.17 82 GLN B N 1
ATOM 1572 C CA . GLN B 2 84 ? 53.085 17.278 28.910 1.00 15.87 82 GLN B CA 1
ATOM 1573 C C . GLN B 2 84 ? 53.989 16.352 29.641 1.00 14.47 82 GLN B C 1
ATOM 1574 O O . GLN B 2 84 ? 53.575 15.716 30.614 1.00 18.63 82 GLN B O 1
ATOM 1588 N N . ASP B 2 86 ? 57.175 15.874 32.036 1.00 16.94 84 ASP B N 1
ATOM 1589 C CA . ASP B 2 86 ? 57.873 16.792 33.018 1.00 17.36 84 ASP B CA 1
ATOM 1590 C C . ASP B 2 86 ? 59.391 16.669 33.039 1.00 18.43 84 ASP B C 1
ATOM 1591 O O . ASP B 2 86 ? 60.093 17.676 33.220 1.00 19.48 84 ASP B O 1
ATOM 1596 N N . SER B 2 87 ? 59.955 15.483 32.865 1.00 17.47 85 SER B N 1
ATOM 1597 C CA . SER B 2 87 ? 61.404 15.252 32.972 1.00 17.88 85 SER B CA 1
ATOM 1598 C C . SER B 2 87 ? 61.745 14.015 32.168 1.00 15.66 85 SER B C 1
ATOM 1599 O O . SER B 2 87 ? 61.646 12.852 32.650 1.00 17.65 85 SER B O 1
ATOM 1602 N N . LEU B 2 88 ? 62.138 14.185 30.944 1.00 14.68 86 LEU B N 1
ATOM 1603 C CA . LEU B 2 88 ? 62.280 13.070 30.030 1.00 14.14 86 LEU B CA 1
ATOM 1604 C C . LEU B 2 88 ? 63.256 12.056 30.572 1.00 13.87 86 LEU B C 1
ATOM 1605 O O . LEU B 2 88 ? 64.331 12.438 31.062 1.00 15.50 86 LEU B O 1
ATOM 1610 N N . LYS B 2 89 ? 62.932 10.771 30.513 1.00 13.97 87 LYS B N 1
ATOM 1611 C CA . LYS B 2 89 ? 63.846 9.682 30.849 1.00 14.00 87 LYS B CA 1
ATOM 1612 C C . LYS B 2 89 ? 64.276 8.983 29.577 1.00 13.77 87 LYS B C 1
ATOM 1613 O O . LYS B 2 89 ? 63.537 8.958 28.581 1.00 14.05 87 LYS B O 1
ATOM 1619 N N . PRO B 2 90 ? 65.434 8.329 29.603 1.00 14.67 88 PRO B N 1
ATOM 1620 C CA . PRO B 2 90 ? 65.849 7.505 28.453 1.00 15.68 88 PRO B CA 1
ATOM 1621 C C . PRO B 2 90 ? 64.780 6.504 28.011 1.00 15.43 88 PRO B C 1
ATOM 1622 O O . PRO B 2 90 ? 64.566 6.296 26.802 1.00 15.70 88 PRO B O 1
ATOM 1626 N N . GLU B 2 91 ? 64.045 5.905 28.918 1.00 14.24 89 GLU B N 1
ATOM 1627 C CA . GLU B 2 91 ? 63.028 4.927 28.599 1.00 16.25 89 GLU B CA 1
ATOM 1628 C C . GLU B 2 91 ? 61.839 5.541 27.860 1.00 14.06 89 GLU B C 1
ATOM 1629 O O . GLU B 2 91 ? 60.987 4.790 27.357 1.00 16.81 89 GLU B O 1
ATOM 1635 N N . ASP B 2 92 ? 61.752 6.866 27.751 1.00 13.71 90 ASP B N 1
ATOM 1636 C CA . ASP B 2 92 ? 60.662 7.535 27.047 1.00 13.47 90 ASP B CA 1
ATOM 1637 C C . ASP B 2 92 ? 60.920 7.664 25.561 1.00 13.15 90 ASP B C 1
ATOM 1638 O O . ASP B 2 92 ? 60.021 8.113 24.807 1.00 14.58 90 ASP B O 1
ATOM 1643 N N . THR B 2 93 ? 62.072 7.252 25.047 1.00 13.66 91 THR B N 1
ATOM 1644 C CA . THR B 2 93 ? 62.316 7.233 23.626 1.00 13.53 91 THR B CA 1
ATOM 1645 C C . THR B 2 93 ? 61.321 6.321 22.947 1.00 14.07 91 THR B C 1
ATOM 1646 O O . THR B 2 93 ? 61.174 5.131 23.326 1.00 15.09 91 THR B O 1
ATOM 1650 N N . ALA B 2 94 ? 60.599 6.798 21.952 1.00 13.95 92 ALA B N 1
ATOM 1651 C CA . ALA B 2 94 ? 59.580 6.001 21.267 1.00 12.76 92 ALA B CA 1
ATOM 1652 C C . ALA B 2 94 ? 58.953 6.847 20.217 1.00 13.76 92 ALA B C 1
ATOM 1653 O O . ALA B 2 94 ? 59.109 8.103 20.206 1.00 15.03 92 ALA B O 1
ATOM 1655 N N . THR B 2 95 ? 58.170 6.239 19.339 1.00 14.09 93 THR B N 1
ATOM 1656 C CA . THR B 2 95 ? 57.230 6.978 18.507 1.00 15.49 93 THR B CA 1
ATOM 1657 C C . THR B 2 95 ? 55.931 7.142 19.258 1.00 13.62 93 THR B C 1
ATOM 1658 O O . THR B 2 95 ? 55.375 6.141 19.755 1.00 14.06 93 THR B O 1
ATOM 1662 N N . TYR B 2 96 ? 55.439 8.362 19.364 1.00 14.25 94 TYR B N 1
ATOM 1663 C CA . TYR B 2 96 ? 54.207 8.681 20.084 1.00 13.39 94 TYR B CA 1
ATOM 1664 C C . TYR B 2 96 ? 53.080 8.936 19.121 1.00 14.22 94 TYR B C 1
ATOM 1665 O O . TYR B 2 96 ? 53.212 9.768 18.185 1.00 17.00 94 TYR B O 1
ATOM 1674 N N . TYR B 2 97 ? 51.965 8.233 19.326 1.00 12.85 95 TYR B N 1
ATOM 1675 C CA . TYR B 2 97 ? 50.810 8.316 18.450 1.00 12.80 95 TYR B CA 1
ATOM 1676 C C . TYR B 2 97 ? 49.651 8.908 19.211 1.00 12.27 95 TYR B C 1
ATOM 1677 O O . TYR B 2 97 ? 49.360 8.463 20.316 1.00 13.32 95 TYR B O 1
ATOM 1686 N N . CYS B 2 98 ? 48.918 9.850 18.634 1.00 12.25 96 CYS B N 1
ATOM 1687 C CA . CYS B 2 98 ? 47.641 10.223 19.169 1.00 11.51 96 CYS B CA 1
ATOM 1688 C C . CYS B 2 98 ? 46.539 9.414 18.528 1.00 10.27 96 CYS B C 1
ATOM 1689 O O . CYS B 2 98 ? 46.654 8.958 17.371 1.00 12.04 96 CYS B O 1
ATOM 1693 N N . ALA B 2 99 ? 45.496 9.146 19.281 1.00 10.13 97 ALA B N 1
ATOM 1694 C CA . ALA B 2 99 ? 44.379 8.336 18.834 1.00 10.25 97 ALA B CA 1
ATOM 1695 C C . ALA B 2 99 ? 43.081 8.935 19.287 1.00 9.25 97 ALA B C 1
ATOM 1696 O O . ALA B 2 99 ? 43.003 9.548 20.374 1.00 10.08 97 ALA B O 1
ATOM 1698 N N . ALA B 2 100 ? 42.011 8.702 18.535 1.00 9.44 98 ALA B N 1
ATOM 1699 C CA . ALA B 2 100 ? 40.719 9.244 18.867 1.00 9.55 98 ALA B CA 1
ATOM 1700 C C . ALA B 2 100 ? 39.598 8.237 18.600 1.00 8.96 98 ALA B C 1
ATOM 1701 O O . ALA B 2 100 ? 39.636 7.474 17.610 1.00 10.35 98 ALA B O 1
ATOM 1703 N N . GLY B 2 101 ? 38.575 8.266 19.448 1.00 9.02 99 GLY B N 1
ATOM 1704 C CA . GLY B 2 101 ? 37.331 7.578 19.181 1.00 9.72 99 GLY B CA 1
ATOM 1705 C C . GLY B 2 101 ? 37.195 6.206 19.850 1.00 9.16 99 GLY B C 1
ATOM 1706 O O . GLY B 2 101 ? 36.234 5.458 19.551 1.00 10.14 99 GLY B O 1
ATOM 1707 N N . GLY B 2 102 ? 38.071 5.858 20.762 1.00 8.89 100 GLY B N 1
ATOM 1708 C CA . GLY B 2 102 ? 38.061 4.608 21.455 1.00 8.79 100 GLY B CA 1
ATOM 1709 C C . GLY B 2 102 ? 37.591 4.708 22.879 1.00 8.35 100 GLY B C 1
ATOM 1710 O O . GLY B 2 102 ? 36.724 5.520 23.225 1.00 9.08 100 GLY B O 1
ATOM 1711 N N . TYR B 2 103 ? 38.144 3.861 23.737 1.00 9.31 101 TYR B N 1
ATOM 1712 C CA . TYR B 2 103 ? 37.789 3.763 25.131 1.00 9.62 101 TYR B CA 1
ATOM 1713 C C . TYR B 2 103 ? 39.033 3.533 25.949 1.00 9.91 101 TYR B C 1
ATOM 1714 O O . TYR B 2 103 ? 39.754 2.543 25.725 1.00 10.68 101 TYR B O 1
ATOM 1723 N N . GLU B 2 104 ? 39.331 4.425 26.920 1.00 10.72 102 GLU B N 1
ATOM 1724 C CA . GLU B 2 104 ? 40.412 4.239 27.862 1.00 11.53 102 GLU B CA 1
ATOM 1725 C C . GLU B 2 104 ? 41.717 3.976 27.116 1.00 10.42 102 GLU B C 1
ATOM 1726 O O . GLU B 2 104 ? 42.043 4.713 26.202 1.00 10.82 102 GLU B O 1
ATOM 1732 N N . LEU B 2 105 ? 42.504 2.979 27.515 1.00 10.61 103 LEU B N 1
ATOM 1733 C CA . LEU B 2 105 ? 43.757 2.669 26.823 1.00 11.73 103 LEU B CA 1
ATOM 1734 C C . LEU B 2 105 ? 43.654 1.381 26.035 1.00 11.93 103 LEU B C 1
ATOM 1735 O O . LEU B 2 105 ? 44.666 0.679 25.830 1.00 13.64 103 LEU B O 1
ATOM 1740 N N . ARG B 2 106 ? 42.463 1.036 25.525 1.00 11.34 104 ARG B N 1
ATOM 1741 C CA . ARG B 2 106 ? 42.260 -0.157 24.745 1.00 12.21 104 ARG B CA 1
ATOM 1742 C C . ARG B 2 106 ? 42.584 0.159 23.284 1.00 11.26 104 ARG B C 1
ATOM 1743 O O . ARG B 2 106 ? 41.763 0.726 22.548 1.00 11.22 104 ARG B O 1
ATOM 1751 N N . ASP B 2 107 ? 43.780 -0.201 22.811 1.00 12.82 105 ASP B N 1
ATOM 1752 C CA . ASP B 2 107 ? 44.292 0.174 21.509 1.00 12.80 105 ASP B CA 1
ATOM 1753 C C . ASP B 2 107 ? 43.292 -0.169 20.416 1.00 11.89 105 ASP B C 1
ATOM 1754 O O . ASP B 2 107 ? 42.999 0.668 19.576 1.00 12.20 105 ASP B O 1
ATOM 1759 N N . ARG B 2 108 ? 42.740 -1.382 20.424 1.00 11.87 106 ARG B N 1
ATOM 1760 C CA . ARG B 2 108 ? 41.892 -1.840 19.326 1.00 12.26 106 ARG B CA 1
ATOM 1761 C C . ARG B 2 108 ? 40.600 -1.045 19.214 1.00 10.40 106 ARG B C 1
ATOM 1762 O O . ARG B 2 108 ? 39.903 -1.148 18.196 1.00 12.16 106 ARG B O 1
ATOM 1770 N N . THR B 2 109 ? 40.205 -0.315 20.264 1.00 9.82 107 THR B N 1
ATOM 1771 C CA . THR B 2 109 ? 38.962 0.439 20.209 1.00 9.55 107 THR B CA 1
ATOM 1772 C C . THR B 2 109 ? 39.073 1.759 19.528 1.00 8.93 107 THR B C 1
ATOM 1773 O O . THR B 2 109 ? 38.040 2.389 19.287 1.00 8.73 107 THR B O 1
ATOM 1777 N N . TYR B 2 110 ? 40.288 2.238 19.240 1.00 9.33 108 TYR B N 1
ATOM 1778 C CA . TYR B 2 110 ? 40.494 3.532 18.614 1.00 9.52 108 TYR B CA 1
ATOM 1779 C C . TYR B 2 110 ? 40.509 3.427 17.126 1.00 10.39 108 TYR B C 1
ATOM 1780 O O . TYR B 2 110 ? 41.268 2.615 16.573 1.00 12.04 108 TYR B O 1
ATOM 1789 N N . GLY B 2 111 ? 39.732 4.245 16.411 1.00 10.52 109 GLY B N 1
ATOM 1790 C CA . GLY B 2 111 ? 39.657 4.177 14.958 1.00 12.36 109 GLY B CA 1
ATOM 1791 C C . GLY B 2 111 ? 40.405 5.225 14.196 1.00 11.03 109 GLY B C 1
ATOM 1792 O O . GLY B 2 111 ? 40.598 5.076 12.991 1.00 14.50 109 GLY B O 1
ATOM 1793 N N . GLN B 2 112 ? 40.872 6.304 14.835 1.00 9.67 110 GLN B N 1
ATOM 1794 C CA . GLN B 2 112 ? 41.598 7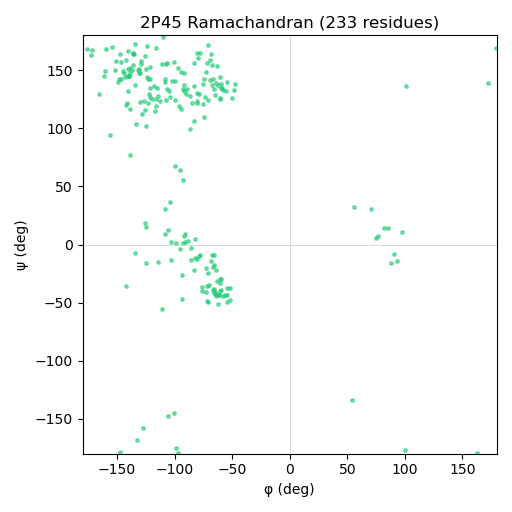.371 14.184 1.00 10.33 110 GLN B CA 1
ATOM 1795 C C . GLN B 2 112 ? 42.926 7.500 14.847 1.00 10.37 110 GLN B C 1
ATOM 1796 O O . GLN B 2 112 ? 43.001 7.635 16.070 1.00 11.60 110 GLN B O 1
ATOM 1802 N N . TRP B 2 113 ? 43.994 7.523 14.070 1.00 11.62 111 TRP B N 1
ATOM 1803 C CA . TRP B 2 113 ? 45.361 7.555 14.558 1.00 12.72 111 TRP B CA 1
ATOM 1804 C C . TRP B 2 113 ? 46.176 8.587 13.809 1.00 13.24 111 TRP B C 1
ATOM 1805 O O . TRP B 2 113 ? 46.100 8.691 12.586 1.00 14.88 111 TRP B O 1
ATOM 1816 N N . GLY B 2 114 ? 46.994 9.361 14.504 1.00 13.76 112 GLY B N 1
ATOM 1817 C CA . GLY B 2 114 ? 48.018 10.148 13.865 1.00 14.12 112 GLY B CA 1
ATOM 1818 C C . GLY B 2 114 ? 49.142 9.295 13.331 1.00 14.00 112 GLY B C 1
ATOM 1819 O O . GLY B 2 114 ? 49.253 8.108 13.645 1.00 15.65 112 GLY B O 1
ATOM 1820 N N . GLN B 2 115 ? 50.053 9.865 12.575 1.00 14.73 113 GLN B N 1
ATOM 1821 C CA . GLN B 2 115 ? 51.141 9.053 11.996 1.00 16.90 113 GLN B CA 1
ATOM 1822 C C . GLN B 2 115 ? 52.239 8.796 12.962 1.00 16.14 113 GLN B C 1
ATOM 1823 O O . GLN B 2 115 ? 53.125 7.957 12.696 1.00 18.61 113 GLN B O 1
ATOM 1829 N N . GLY B 2 116 ? 52.275 9.477 14.074 1.00 15.65 114 GLY B N 1
ATOM 1830 C CA . GLY B 2 116 ? 53.331 9.273 15.039 1.00 16.35 114 GLY B CA 1
ATOM 1831 C C . GLY B 2 116 ? 54.409 10.340 14.967 1.00 17.05 114 GLY B C 1
ATOM 1832 O O . GLY B 2 116 ? 54.860 10.742 13.864 1.00 19.44 114 GLY B O 1
ATOM 1833 N N . THR B 2 117 ? 54.844 10.812 16.132 1.00 18.12 115 THR B N 1
ATOM 1834 C CA . THR B 2 117 ? 55.923 11.760 16.279 1.00 16.88 115 THR B CA 1
ATOM 1835 C C . THR B 2 117 ? 57.074 11.073 17.054 1.00 18.47 115 THR B C 1
ATOM 1836 O O . THR B 2 117 ? 56.866 10.527 18.153 1.00 18.19 115 THR B O 1
ATOM 1840 N N . GLN B 2 118 ? 58.306 11.036 16.523 1.00 19.05 116 GLN B N 1
ATOM 1841 C CA . GLN B 2 118 ? 59.407 10.348 17.169 1.00 19.24 116 GLN B CA 1
ATOM 1842 C C . GLN B 2 118 ? 59.972 11.224 18.233 1.00 17.69 116 GLN B C 1
ATOM 1843 O O . GLN B 2 118 ? 60.247 12.408 17.998 1.00 20.23 116 GLN B O 1
ATOM 1849 N N . VAL B 2 119 ? 60.152 10.699 19.444 1.00 16.04 117 VAL B N 1
ATOM 1850 C CA . VAL B 2 119 ? 60.855 11.373 20.523 1.00 16.66 117 VAL B CA 1
ATOM 1851 C C . VAL B 2 119 ? 62.074 10.548 20.816 1.00 14.94 117 VAL B C 1
ATOM 1852 O O . VAL B 2 119 ? 61.957 9.368 21.180 1.00 16.75 117 VAL B O 1
ATOM 1856 N N . THR B 2 120 ? 63.284 11.112 20.663 1.00 15.25 118 THR B N 1
ATOM 1857 C CA . THR B 2 120 ? 64.531 10.402 20.977 1.00 15.68 118 THR B CA 1
ATOM 1858 C C . THR B 2 120 ? 65.250 11.115 22.087 1.00 15.04 118 THR B C 1
ATOM 1859 O O . THR B 2 120 ? 65.679 12.280 21.924 1.00 16.43 118 THR B O 1
ATOM 1863 N N . VAL B 2 121 ? 65.381 10.459 23.238 1.00 15.68 119 VAL B N 1
ATOM 1864 C CA . VAL B 2 121 ? 65.956 11.082 24.414 1.00 14.56 119 VAL B CA 1
ATOM 1865 C C . VAL B 2 121 ? 67.427 10.746 24.514 1.00 17.40 119 VAL B C 1
ATOM 1866 O O . VAL B 2 121 ? 67.801 9.552 24.642 1.00 19.50 119 VAL B O 1
ATOM 1870 N N . SER B 2 122 ? 68.307 11.747 24.476 1.00 15.88 120 SER B N 1
ATOM 1871 C CA . SER B 2 122 ? 69.742 11.530 24.674 1.00 16.92 120 SER B CA 1
ATOM 1872 C C . SER B 2 122 ? 70.084 11.485 26.151 1.00 16.20 120 SER B C 1
ATOM 1873 O O . SER B 2 122 ? 69.608 12.317 26.951 1.00 20.11 120 SER B O 1
ATOM 1877 N N . SER B 2 123 ? 70.929 10.542 26.580 1.00 18.52 121 SER B N 1
ATOM 1878 C CA . SER B 2 123 ? 71.409 10.513 27.981 1.00 20.02 121 SER B CA 1
ATOM 1879 C C . SER B 2 123 ? 72.834 9.947 28.059 1.00 21.11 121 SER B C 1
ATOM 1880 O O . SER B 2 123 ? 73.436 9.623 27.010 1.00 21.58 121 SER B O 1
#

Radius of gyration: 21.77 Å; Cα contacts (8 Å, |Δi|>4): 579; chains: 2; bounding box: 65×48×37 Å

GO terms:
  GO:0005515 protein binding (F, IPI)

Solvent-accessible surface area: 12181 Å² total

B-factor: mean 17.28, std 7.59, range [7.02, 74.92]

InterPro domains:
  IPR001427 Pancreatic ribonuclease [PR00794] (52-71)
  IPR001427 Pancreatic ribonuclease [PR00794] (72-91)
  IPR001427 Pancreatic ribonuclease [PR00794] (97-115)
  IPR001427 Pancreatic ribonuclease [PR00794] (119-141)
  IPR001427 Pancreatic ribonuclease [PTHR11437] (7-149)
  IPR023411 Ribonuclease A, active site [PS00127] (66-72)
  IPR023412 Ribonuclease A-domain [PF00074] (30-147)
  IPR023412 Ribonuclease A-domain [SM00092] (27-150)
  IPR036816 Ribonuclease A-like domain superfamily [G3DSA:3.10.130.10] (26-150)
  IPR036816 Ribonuclease A-like domain superfamily [SSF54076] (27-150)

Organism: Bos taurus (NCBI:txid9913)

Nearest PDB structures (foldseek):
  5boz-assembly6_L  TM=8.996E-01  e=1.439E-12  Vicugna pacos
  3arg-assembly1_D  TM=7.901E-01  e=7.474E-06  Mus musculus
  4x6d-assembly2_F  TM=7.519E-01  e=1.593E-05  Homo sapiens
  1qrn-assembly1_E  TM=7.525E-01  e=1.874E-05  Homo sapiens
  5iw1-assembly3_F  TM=7.528E-01  e=3.396E-05  Mus musculus

Secondary structure (DSSP, 8-state):
---HHHHHHHHHB-TT-SS--STTHHHHHHHHTTSSSSS--SEEEEE-S-HHHHHHGGGSEEE--TTS-S-EEE-SS-EEEEEEEE-TT-BTTB--EEEEEEEE-EEEEEETTTTEEEEEEEE-/----EE--EEEETT----EEEE--S-SS-----EEEE-TTS--EEEE--TTS-S--B-TTTTT--EE--TTSSEEEE-----GGG-EEEEEEESS-TT-GGG--EE---EEEEEE-